Protein AF-A0A537WVI8-F1 (afdb_monomer)

Nearest PDB structures (foldseek):
  1rfe-assembly1_A  TM=7.917E-01  e=1.984E-09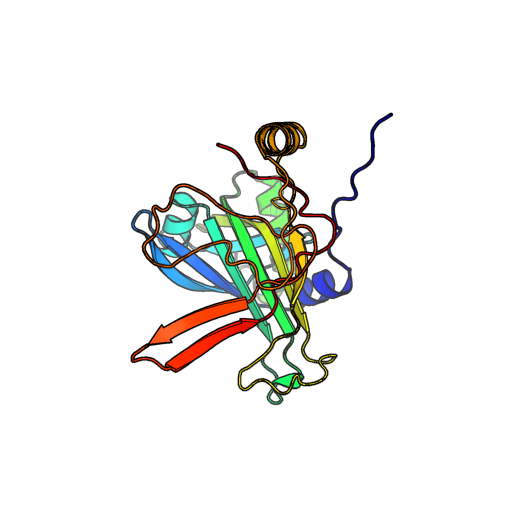  Mycobacterium tuberculosis H37Rv
  3tgv-assembly2_D  TM=8.423E-01  e=8.709E-09  Vibrio cholerae O395
  6vna-assembly2_B-2  TM=8.277E-01  e=3.071E-08  Paracoccus denitrificans PD1222
  2fg9-assembly1_A  TM=7.854E-01  e=1.875E-08  Bacteroides thetaiotaomicron VPI-5482
  2i02-assembly1_A  TM=7.892E-01  e=1.681E-08  Nostoc punctiforme PCC 73102

Mean predicted aligned error: 15.95 Å

Foldseek 3Di:
DDDPDDQLFFDPVVQVVLQPFQWKWKWFAAPVRRIDTDIFGWFDDRPKIKTKDACPDPRNNRLVRPQWMKIKGWDDDPPPLAIKIKIFIFGKDWDPDVVVVVVRVVRCCVSPVVCVVVPDDRMTMIITDTQWMKIWHSPPDPDDPDPDDDTDIDTRHHPPPDPPVVNVVVQQVQFADDDDDPPDDPDDPPPDPPWDDDPQDDWDWDWDQDPNDIDTPDTDDDDDNPRDGHIHD

Structure (mmCIF, N/CA/C/O backbone):
data_AF-A0A537WVI8-F1
#
_entry.id   AF-A0A537WVI8-F1
#
loop_
_atom_site.group_PDB
_atom_site.id
_atom_site.type_symbol
_atom_site.label_atom_id
_atom_site.label_alt_id
_atom_site.label_comp_id
_atom_site.label_asym_id
_atom_site.label_entity_id
_atom_site.label_seq_id
_atom_site.pdbx_PDB_ins_code
_atom_site.Cartn_x
_atom_site.Cartn_y
_atom_site.Cartn_z
_atom_site.occupancy
_atom_site.B_iso_or_equiv
_atom_site.auth_seq_id
_atom_site.auth_comp_id
_atom_site.auth_asym_id
_atom_site.auth_atom_id
_atom_site.pdbx_PDB_model_num
ATOM 1 N N . MET A 1 1 ? 16.056 -20.562 28.878 1.00 33.09 1 MET A N 1
ATOM 2 C CA . MET A 1 1 ? 15.878 -21.259 27.587 1.00 33.09 1 MET A CA 1
ATOM 3 C C . MET A 1 1 ? 14.952 -20.393 26.763 1.00 33.09 1 MET A C 1
ATOM 5 O O . MET A 1 1 ? 13.823 -20.205 27.187 1.00 33.09 1 MET A O 1
ATOM 9 N N . GLY A 1 2 ? 15.465 -19.760 25.706 1.00 35.81 2 GLY A N 1
ATOM 10 C CA . GLY A 1 2 ? 14.679 -18.848 24.877 1.00 35.81 2 GLY A CA 1
ATOM 11 C C . GLY A 1 2 ? 13.577 -19.616 24.162 1.00 35.81 2 GLY A C 1
ATOM 12 O O . GLY A 1 2 ? 13.863 -20.546 23.410 1.00 35.81 2 GLY A O 1
ATOM 13 N N . THR A 1 3 ? 12.327 -19.268 24.436 1.00 30.94 3 THR A N 1
ATOM 14 C CA . THR A 1 3 ? 11.190 -19.718 23.642 1.00 30.94 3 THR A CA 1
ATOM 15 C C . THR A 1 3 ? 11.262 -18.977 22.315 1.00 30.94 3 THR A C 1
ATOM 17 O O . THR A 1 3 ? 11.083 -17.765 22.258 1.00 30.94 3 THR A O 1
ATOM 20 N N . ASN A 1 4 ? 11.629 -19.708 21.266 1.00 36.94 4 ASN A N 1
ATOM 21 C CA . ASN A 1 4 ? 11.648 -19.231 19.892 1.00 36.94 4 ASN A CA 1
ATOM 22 C C . ASN A 1 4 ? 10.190 -19.019 19.456 1.00 36.94 4 ASN A C 1
ATOM 24 O O . ASN A 1 4 ? 9.527 -19.970 19.039 1.00 36.94 4 ASN A O 1
ATOM 28 N N . THR A 1 5 ? 9.664 -17.812 19.658 1.00 33.62 5 THR A N 1
ATOM 29 C CA . THR A 1 5 ? 8.343 -17.418 19.162 1.00 33.62 5 THR A CA 1
ATOM 30 C C . THR A 1 5 ? 8.395 -17.456 17.635 1.00 33.62 5 THR A C 1
ATOM 32 O O . THR A 1 5 ? 9.239 -16.771 17.053 1.00 33.62 5 THR A O 1
ATOM 35 N N . PRO A 1 6 ? 7.566 -18.272 16.961 1.00 35.75 6 PRO A N 1
ATOM 36 C CA . PRO A 1 6 ? 7.547 -18.279 15.513 1.00 35.75 6 PRO A CA 1
ATOM 37 C C . PRO A 1 6 ? 6.996 -16.931 15.058 1.00 35.75 6 PRO A C 1
ATOM 39 O O . PRO A 1 6 ? 5.813 -16.646 15.231 1.00 35.75 6 PRO A O 1
ATOM 42 N N . VAL A 1 7 ? 7.860 -16.106 14.467 1.00 44.19 7 VAL A N 1
ATOM 43 C CA . VAL A 1 7 ? 7.415 -15.093 13.510 1.00 44.19 7 VAL A CA 1
ATOM 44 C C . VAL A 1 7 ? 6.507 -15.847 12.542 1.00 44.19 7 VAL A C 1
ATOM 46 O O . VAL A 1 7 ? 6.957 -16.821 11.938 1.00 44.19 7 VAL A O 1
ATOM 49 N N . LEU A 1 8 ? 5.221 -15.492 12.470 1.00 52.84 8 LEU A N 1
ATOM 50 C CA . LEU A 1 8 ? 4.323 -16.076 11.477 1.00 52.84 8 LEU A CA 1
ATOM 51 C C . LEU A 1 8 ? 4.876 -15.675 10.107 1.00 52.84 8 LEU A C 1
ATOM 53 O O . LEU A 1 8 ? 4.713 -14.541 9.658 1.00 52.84 8 LEU A O 1
ATOM 57 N N . GLU A 1 9 ? 5.638 -16.584 9.501 1.00 69.19 9 GLU A N 1
ATOM 58 C CA . GLU A 1 9 ? 6.156 -16.412 8.156 1.00 69.19 9 GLU A CA 1
ATOM 59 C C . GLU A 1 9 ? 4.973 -16.356 7.198 1.00 69.19 9 GLU A C 1
ATOM 61 O O . GLU A 1 9 ? 4.062 -17.186 7.248 1.00 69.19 9 GLU A O 1
ATOM 66 N N . VAL A 1 10 ? 4.991 -15.359 6.318 1.00 80.00 10 VAL A N 1
ATOM 67 C CA . VAL A 1 10 ? 3.981 -15.232 5.273 1.00 80.00 10 VAL A CA 1
ATOM 68 C C . VAL A 1 10 ? 4.064 -16.476 4.375 1.00 80.00 10 VAL A C 1
ATOM 70 O O . VAL A 1 10 ? 5.139 -16.737 3.831 1.00 80.00 10 VAL A O 1
ATOM 73 N N . PRO A 1 11 ? 2.978 -17.258 4.203 1.00 86.00 11 PRO A N 1
ATOM 74 C CA . PRO A 1 11 ? 2.960 -18.441 3.362 1.00 86.00 11 PRO A CA 1
ATOM 75 C C . PRO A 1 11 ? 3.426 -18.126 1.943 1.00 86.00 11 PRO A C 1
ATOM 77 O O . PRO A 1 11 ? 3.067 -17.092 1.376 1.00 86.00 11 PRO A O 1
ATOM 80 N N . GLY A 1 12 ? 4.172 -19.061 1.346 1.00 87.06 12 GLY A N 1
ATOM 81 C CA . GLY A 1 12 ? 4.782 -18.882 0.024 1.00 87.06 12 GLY A CA 1
ATOM 82 C C . GLY A 1 12 ? 3.793 -18.426 -1.050 1.00 87.06 12 GLY A C 1
ATOM 83 O O . GLY A 1 12 ? 4.065 -17.452 -1.734 1.00 87.06 12 GLY A O 1
ATOM 84 N N . HIS A 1 13 ? 2.595 -19.015 -1.103 1.00 87.50 13 HIS A N 1
ATOM 85 C CA . HIS A 1 13 ? 1.582 -18.649 -2.102 1.00 87.50 13 HIS A CA 1
ATOM 86 C C . HIS A 1 13 ? 1.101 -17.187 -2.000 1.00 87.50 13 HIS A C 1
ATOM 88 O O . HIS A 1 13 ? 0.709 -16.596 -3.003 1.00 87.50 13 HIS A O 1
ATOM 94 N N . VAL A 1 14 ? 1.134 -16.586 -0.804 1.00 89.88 14 VAL A N 1
ATOM 95 C CA . VAL A 1 14 ? 0.792 -15.168 -0.606 1.00 89.88 14 VAL A CA 1
ATOM 96 C C . VAL A 1 14 ? 1.935 -14.279 -1.094 1.00 89.88 14 VAL A C 1
ATOM 98 O O . VAL A 1 14 ? 1.689 -13.237 -1.701 1.00 89.88 14 VAL A O 1
ATOM 101 N N . LEU A 1 15 ? 3.187 -14.696 -0.869 1.00 91.75 15 LEU A N 1
ATOM 102 C CA . LEU A 1 15 ? 4.369 -14.012 -1.401 1.00 91.75 15 LEU A CA 1
ATOM 103 C C . LEU A 1 15 ? 4.451 -14.113 -2.927 1.00 91.75 15 LEU A C 1
ATOM 105 O O . LEU A 1 15 ? 4.812 -13.127 -3.566 1.00 91.75 15 LEU A O 1
ATOM 109 N N . ASP A 1 16 ? 4.076 -15.258 -3.496 1.00 92.69 16 ASP A N 1
ATOM 110 C CA . ASP A 1 16 ? 3.982 -15.468 -4.941 1.00 92.69 16 ASP A CA 1
ATOM 111 C C . ASP A 1 16 ? 2.947 -14.505 -5.538 1.00 92.69 16 ASP A C 1
ATOM 113 O O . ASP A 1 16 ? 3.276 -13.719 -6.426 1.00 92.69 16 ASP A O 1
ATOM 117 N N . TYR A 1 17 ? 1.738 -14.451 -4.963 1.00 92.81 17 TYR A N 1
ATOM 118 C CA . TYR A 1 17 ? 0.705 -13.497 -5.376 1.00 92.81 17 TYR A CA 1
ATOM 119 C C . TYR A 1 17 ? 1.185 -12.039 -5.258 1.00 92.81 17 TYR A C 1
ATOM 121 O O . TYR A 1 17 ? 1.048 -11.255 -6.196 1.00 92.81 17 TYR A O 1
ATOM 129 N N . LEU A 1 18 ? 1.815 -11.665 -4.138 1.00 93.94 18 LEU A N 1
ATOM 130 C CA . LEU A 1 18 ? 2.407 -10.335 -3.955 1.00 93.94 18 LEU A CA 1
ATOM 131 C C . LEU A 1 18 ? 3.499 -10.041 -5.003 1.00 93.94 18 LEU A C 1
ATOM 133 O O . LEU A 1 18 ? 3.622 -8.906 -5.468 1.00 93.94 18 LEU A O 1
ATOM 137 N N . GLY A 1 19 ? 4.284 -11.042 -5.397 1.00 94.94 19 GLY A N 1
ATOM 138 C CA . GLY A 1 19 ? 5.307 -10.933 -6.434 1.00 94.94 19 GLY A CA 1
ATOM 139 C C . GLY A 1 19 ? 4.728 -10.717 -7.831 1.00 94.94 19 GLY A C 1
ATOM 140 O O . GLY A 1 19 ? 5.260 -9.905 -8.590 1.00 94.94 19 GLY A O 1
ATOM 141 N N . GLU A 1 20 ? 3.619 -11.381 -8.150 1.00 94.25 20 GLU A N 1
ATOM 142 C CA . GLU A 1 20 ? 2.978 -11.363 -9.469 1.00 94.25 20 GLU A CA 1
ATOM 143 C C . GLU A 1 20 ? 2.196 -10.073 -9.754 1.00 94.25 20 GLU A C 1
ATOM 145 O O . GLU A 1 20 ? 2.243 -9.559 -10.874 1.00 94.25 20 GLU A O 1
ATOM 150 N N . GLN A 1 21 ? 1.505 -9.505 -8.759 1.00 95.50 21 GLN A N 1
ATOM 151 C CA . GLN A 1 21 ? 0.606 -8.372 -9.007 1.00 95.50 21 GLN A CA 1
ATOM 152 C C . GLN A 1 21 ? 1.368 -7.069 -9.320 1.00 95.50 21 GLN A C 1
ATOM 154 O O . GLN A 1 21 ? 2.330 -6.726 -8.630 1.00 95.50 21 GLN A O 1
ATOM 159 N N . PRO A 1 22 ? 0.978 -6.297 -10.351 1.00 94.75 22 PRO A N 1
ATOM 160 C CA . PRO A 1 22 ? 1.780 -5.165 -10.824 1.00 94.75 22 PRO A CA 1
ATOM 161 C C . PRO A 1 22 ? 1.575 -3.881 -10.011 1.00 94.75 22 PRO A C 1
ATOM 163 O O . PRO A 1 22 ? 2.457 -3.019 -9.969 1.00 94.75 22 PRO A O 1
ATOM 166 N N . THR A 1 23 ? 0.401 -3.725 -9.403 1.00 96.19 23 THR A N 1
ATOM 167 C CA . THR A 1 23 ? -0.049 -2.475 -8.789 1.00 96.19 23 THR A CA 1
ATOM 168 C C . THR A 1 23 ? -0.703 -2.718 -7.446 1.00 96.19 23 THR A C 1
ATOM 170 O O . THR A 1 23 ? -1.327 -3.751 -7.229 1.00 96.19 23 THR A O 1
ATOM 173 N N . LEU A 1 24 ? -0.616 -1.715 -6.582 1.00 97.38 24 LEU A N 1
ATOM 174 C CA . LEU A 1 24 ? -1.388 -1.617 -5.352 1.00 97.38 24 LEU A CA 1
ATOM 175 C C . LEU A 1 24 ? -2.155 -0.298 -5.330 1.00 97.38 24 LEU A C 1
ATOM 177 O O . LEU A 1 24 ? -1.759 0.671 -5.982 1.00 97.38 24 LEU A O 1
ATOM 181 N N . THR A 1 25 ? -3.220 -0.242 -4.542 1.00 98.12 25 THR A N 1
ATOM 182 C CA . THR A 1 25 ? -3.895 0.997 -4.160 1.00 98.12 25 THR A CA 1
ATOM 183 C C . THR A 1 25 ? -3.467 1.365 -2.747 1.00 98.12 25 THR A C 1
ATOM 185 O O . THR A 1 25 ? -3.842 0.698 -1.787 1.00 98.12 25 THR A O 1
ATOM 188 N N . LEU A 1 26 ? -2.674 2.430 -2.622 1.00 98.44 26 LEU A N 1
ATOM 189 C CA . LEU A 1 26 ? -2.151 2.935 -1.356 1.00 98.44 26 LEU A CA 1
ATOM 190 C C . LEU A 1 26 ? -3.098 3.977 -0.759 1.00 98.44 26 LEU A C 1
ATOM 192 O O . LEU A 1 26 ? -3.326 5.033 -1.356 1.00 98.44 26 LEU A O 1
ATOM 196 N N . ALA A 1 27 ? -3.599 3.703 0.437 1.00 98.56 27 ALA A N 1
ATOM 197 C CA . ALA A 1 27 ? -4.274 4.649 1.303 1.00 98.56 27 ALA A CA 1
ATOM 198 C C . ALA A 1 27 ? -3.257 5.365 2.206 1.00 98.56 27 ALA A C 1
ATOM 200 O O . ALA A 1 27 ? -2.469 4.748 2.922 1.00 98.56 27 ALA A O 1
ATOM 201 N N . THR A 1 28 ? -3.304 6.691 2.177 1.00 98.31 28 THR A N 1
ATOM 202 C CA . THR A 1 28 ? -2.519 7.596 3.027 1.00 98.31 28 THR A CA 1
ATOM 203 C C . THR A 1 28 ? -3.447 8.656 3.612 1.00 98.31 28 THR A C 1
ATOM 205 O O . THR A 1 28 ? -4.530 8.888 3.068 1.00 98.31 28 THR A O 1
ATOM 208 N N . ALA A 1 29 ? -3.027 9.352 4.665 1.00 96.88 29 ALA A N 1
ATOM 209 C CA . ALA A 1 29 ? -3.784 10.475 5.208 1.00 96.88 29 ALA A CA 1
ATOM 210 C C . ALA A 1 29 ? -2.872 11.657 5.538 1.00 96.88 29 ALA A C 1
ATOM 212 O O . ALA A 1 29 ? -1.732 11.473 5.960 1.00 96.88 29 A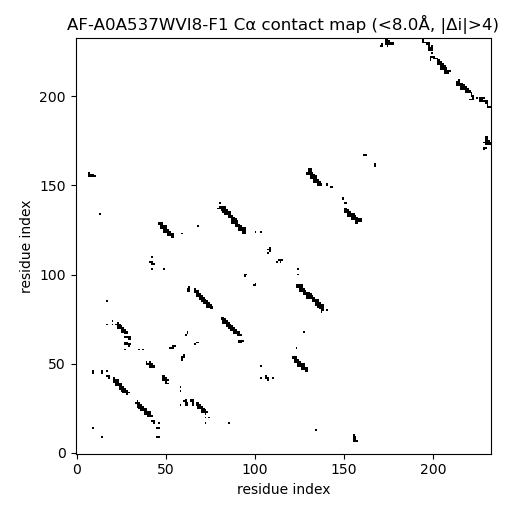LA A O 1
ATOM 213 N N . SER A 1 30 ? -3.386 12.876 5.372 1.00 95.19 30 SER A N 1
ATOM 214 C CA . SER A 1 30 ? -2.704 14.070 5.877 1.00 95.19 30 SER A CA 1
ATOM 215 C C . SER A 1 30 ? -2.644 14.053 7.414 1.00 95.19 30 SER A C 1
ATOM 217 O O . SER A 1 30 ? -3.395 13.304 8.043 1.00 95.19 30 SER A O 1
ATOM 219 N N . PRO A 1 31 ? -1.844 14.926 8.056 1.00 91.56 31 PRO A N 1
ATOM 220 C CA . PRO A 1 31 ? -1.872 15.083 9.515 1.00 91.56 31 PRO A CA 1
ATOM 221 C C . PRO A 1 31 ? -3.251 15.450 10.085 1.00 91.56 31 PRO A C 1
ATOM 223 O O . PRO A 1 31 ? -3.538 15.168 11.241 1.00 91.56 31 PRO A O 1
ATOM 226 N N . ALA A 1 32 ? -4.122 16.059 9.272 1.00 93.25 32 ALA A N 1
ATOM 227 C CA . ALA A 1 32 ? -5.501 16.379 9.640 1.00 93.25 32 ALA A CA 1
ATOM 228 C C . ALA A 1 32 ? -6.491 15.227 9.362 1.00 93.25 32 ALA A C 1
ATOM 230 O O . ALA A 1 32 ? -7.698 15.419 9.473 1.00 93.25 32 ALA A O 1
ATOM 231 N N . GLY A 1 33 ? -6.005 14.053 8.948 1.00 91.00 33 GLY A N 1
ATOM 232 C CA . GLY A 1 33 ? -6.832 12.882 8.657 1.00 91.00 33 GLY A CA 1
ATOM 233 C C . GLY A 1 33 ? -7.528 12.909 7.294 1.00 91.00 33 GLY A C 1
ATOM 234 O O . GLY A 1 33 ? -8.427 12.106 7.067 1.00 91.00 33 GLY A O 1
ATOM 235 N N . VAL A 1 34 ? -7.142 13.800 6.370 1.00 95.56 34 VAL A N 1
ATOM 236 C CA . VAL A 1 34 ? -7.739 13.836 5.021 1.00 95.56 34 VAL A CA 1
ATOM 237 C C . VAL A 1 34 ? -7.235 12.631 4.218 1.00 95.56 34 VAL A C 1
ATOM 239 O O . VAL A 1 34 ? -6.031 12.573 3.943 1.00 95.56 34 VAL A O 1
ATOM 242 N N . PRO A 1 35 ? -8.109 11.681 3.829 1.00 96.75 35 PRO A N 1
ATOM 243 C CA . PRO A 1 35 ? -7.679 10.436 3.209 1.00 96.75 35 PRO A CA 1
ATOM 244 C C . PRO A 1 35 ? -7.340 10.626 1.729 1.00 96.75 35 PRO A C 1
ATOM 246 O O . PRO A 1 35 ? -7.919 11.456 1.025 1.00 96.75 35 PRO A O 1
ATOM 249 N N . ARG A 1 36 ? -6.421 9.798 1.233 1.00 96.06 36 ARG A N 1
ATOM 250 C CA . ARG A 1 36 ? -6.068 9.712 -0.182 1.00 96.06 36 ARG A CA 1
ATOM 251 C C . ARG A 1 36 ? -5.775 8.272 -0.575 1.00 96.06 36 ARG A C 1
ATOM 253 O O . ARG A 1 36 ? -4.875 7.664 -0.008 1.00 96.06 36 ARG A O 1
ATOM 260 N N . ALA A 1 37 ? -6.465 7.787 -1.603 1.00 97.56 37 ALA A N 1
ATOM 261 C CA . ALA A 1 37 ? -6.161 6.532 -2.283 1.00 97.56 37 ALA A CA 1
ATOM 262 C C . ALA A 1 37 ? -5.381 6.822 -3.576 1.00 97.56 37 ALA A C 1
ATOM 264 O O . ALA A 1 37 ? -5.757 7.705 -4.346 1.00 97.56 37 ALA A O 1
ATOM 265 N N . THR A 1 38 ? -4.256 6.145 -3.796 1.00 97.75 38 THR A N 1
ATOM 266 C CA . THR A 1 38 ? -3.408 6.315 -4.987 1.00 97.75 38 THR A CA 1
ATOM 267 C C . THR A 1 38 ? -2.958 4.957 -5.503 1.00 97.75 38 THR A C 1
ATOM 269 O O . THR A 1 38 ? -2.314 4.212 -4.771 1.00 97.75 38 THR A O 1
ATOM 272 N N . THR A 1 39 ? -3.243 4.653 -6.767 1.00 96.75 39 THR A N 1
ATOM 273 C CA . THR A 1 39 ? -2.710 3.457 -7.426 1.00 96.75 39 THR A CA 1
ATOM 274 C C . THR A 1 39 ? -1.253 3.678 -7.826 1.00 96.75 39 THR A C 1
ATOM 276 O O . THR A 1 39 ? -0.933 4.672 -8.482 1.00 96.75 39 THR A O 1
ATOM 279 N N . LEU A 1 40 ? -0.369 2.767 -7.422 1.00 95.75 40 LEU A N 1
ATOM 280 C CA . LEU A 1 40 ? 1.070 2.809 -7.685 1.00 95.75 40 LEU A CA 1
ATOM 281 C C . LEU A 1 40 ? 1.550 1.440 -8.172 1.00 95.75 40 LEU A C 1
ATOM 283 O O . LEU A 1 40 ? 1.050 0.408 -7.724 1.00 95.75 40 LEU A O 1
ATOM 287 N N . ILE A 1 41 ? 2.556 1.429 -9.047 1.00 95.12 41 ILE A N 1
ATOM 288 C CA . ILE A 1 41 ? 3.344 0.214 -9.285 1.00 95.12 41 ILE A CA 1
ATOM 289 C C . ILE A 1 41 ? 4.258 -0.047 -8.087 1.00 95.12 41 ILE A C 1
ATOM 291 O O . ILE A 1 41 ? 4.733 0.897 -7.447 1.00 95.12 41 ILE A O 1
ATOM 295 N N . TYR A 1 42 ? 4.533 -1.317 -7.806 1.00 97.56 42 TYR A N 1
ATOM 296 C CA . TYR A 1 42 ? 5.372 -1.700 -6.675 1.00 97.56 42 TYR A CA 1
ATOM 297 C C . TYR A 1 42 ? 6.236 -2.924 -6.975 1.00 97.56 42 TYR A C 1
ATOM 299 O O . TYR A 1 42 ? 5.970 -3.704 -7.893 1.00 97.56 42 TYR A O 1
ATOM 307 N N . VAL A 1 43 ? 7.250 -3.108 -6.140 1.00 97.75 43 VAL A N 1
ATOM 308 C CA . VAL A 1 43 ? 8.012 -4.357 -6.012 1.00 97.75 43 VAL A CA 1
ATOM 309 C C . VAL A 1 43 ? 8.087 -4.770 -4.554 1.00 97.75 43 VAL A C 1
ATOM 311 O O . VAL A 1 43 ? 7.792 -3.961 -3.678 1.00 97.75 43 VAL A O 1
ATOM 314 N N . ASN A 1 44 ? 8.470 -6.009 -4.276 1.00 97.38 44 ASN A N 1
ATOM 315 C CA . ASN A 1 44 ? 8.538 -6.521 -2.915 1.00 97.38 44 ASN A CA 1
ATOM 316 C C . ASN A 1 44 ? 9.786 -7.377 -2.675 1.00 97.38 44 ASN A C 1
ATOM 318 O O . ASN A 1 44 ? 10.346 -7.964 -3.598 1.00 97.38 44 ASN A O 1
ATOM 322 N N . GLU A 1 45 ? 10.193 -7.440 -1.411 1.00 94.88 45 GLU A N 1
ATOM 323 C CA . GLU A 1 45 ? 11.168 -8.390 -0.871 1.00 94.88 45 GLU A CA 1
ATOM 324 C C . GLU A 1 45 ? 10.527 -9.031 0.368 1.00 94.88 45 GLU A C 1
ATOM 326 O O . GLU A 1 45 ? 10.296 -8.366 1.383 1.00 94.88 45 GLU A O 1
ATOM 331 N N . GLY A 1 46 ? 10.133 -10.304 0.254 1.00 92.69 46 GLY A N 1
ATOM 332 C CA . GLY A 1 46 ? 9.204 -10.906 1.212 1.00 92.69 46 GLY A CA 1
ATOM 333 C C . GLY A 1 46 ? 7.887 -10.107 1.269 1.00 92.69 46 GLY A C 1
ATOM 334 O O . GLY A 1 46 ? 7.378 -9.726 0.210 1.00 92.69 46 GLY A O 1
ATOM 335 N N . PRO A 1 47 ? 7.332 -9.826 2.465 1.00 91.50 47 PRO A N 1
ATOM 336 C CA . PRO A 1 47 ? 6.131 -9.001 2.611 1.00 91.50 47 PRO A CA 1
ATOM 337 C C . PRO A 1 47 ? 6.404 -7.493 2.510 1.00 91.50 47 PRO A C 1
ATOM 339 O O . PRO A 1 47 ? 5.464 -6.708 2.422 1.00 91.50 47 PRO A O 1
ATOM 342 N N . THR A 1 48 ? 7.670 -7.063 2.538 1.00 95.56 48 THR A N 1
ATOM 343 C CA . THR A 1 48 ? 8.024 -5.641 2.454 1.00 95.56 48 THR A CA 1
ATOM 344 C C . THR A 1 48 ? 7.802 -5.146 1.038 1.00 95.56 48 THR A C 1
ATOM 346 O O . THR A 1 48 ? 8.295 -5.746 0.085 1.00 95.56 48 THR A O 1
ATOM 349 N N . VAL A 1 49 ? 7.105 -4.023 0.900 1.00 97.88 49 VAL A N 1
ATOM 350 C CA . VAL A 1 49 ? 6.765 -3.436 -0.395 1.00 97.88 49 VAL A CA 1
ATOM 351 C C . VAL A 1 49 ? 7.554 -2.149 -0.611 1.00 97.88 49 VAL A C 1
ATOM 353 O O . VAL A 1 49 ? 7.724 -1.347 0.299 1.00 97.88 49 VAL A O 1
ATOM 356 N N . TYR A 1 50 ? 8.014 -1.920 -1.834 1.00 98.19 50 TYR A N 1
ATOM 357 C CA . TYR A 1 50 ? 8.673 -0.694 -2.255 1.00 98.19 50 TYR A CA 1
ATOM 358 C C . TYR A 1 50 ? 7.854 -0.007 -3.340 1.00 98.19 50 TYR A C 1
ATOM 360 O O . TYR A 1 50 ? 7.506 -0.608 -4.358 1.00 98.19 50 TYR A O 1
ATOM 368 N N . VAL A 1 51 ? 7.601 1.282 -3.138 1.00 97.31 51 VAL A N 1
ATOM 369 C CA . VAL A 1 51 ? 6.986 2.176 -4.125 1.00 97.31 51 VAL A CA 1
ATOM 370 C C . VAL A 1 51 ? 7.901 3.366 -4.370 1.00 97.31 51 VAL A C 1
ATOM 372 O O . VAL A 1 51 ? 8.798 3.663 -3.581 1.00 97.31 51 VAL A O 1
ATOM 375 N N . TRP A 1 52 ? 7.678 4.081 -5.465 1.00 93.56 52 TRP A N 1
ATOM 376 C CA . TRP A 1 52 ? 8.388 5.322 -5.744 1.00 93.56 52 TRP A CA 1
ATOM 377 C C . TRP A 1 52 ? 7.433 6.367 -6.298 1.00 93.56 52 TRP A C 1
ATOM 379 O O . TRP A 1 52 ? 6.468 6.058 -6.995 1.00 93.56 52 TRP A O 1
ATOM 389 N N . THR A 1 53 ? 7.682 7.622 -5.947 1.00 92.00 53 THR A N 1
ATOM 390 C CA . THR A 1 53 ? 6.892 8.763 -6.411 1.00 92.00 53 THR A CA 1
ATOM 391 C C . THR A 1 53 ? 7.727 10.040 -6.329 1.00 92.00 53 THR A C 1
ATOM 393 O O . THR A 1 53 ? 8.782 10.073 -5.689 1.00 92.00 53 THR A O 1
ATOM 396 N N . ARG A 1 54 ? 7.266 11.113 -6.977 1.00 91.12 54 ARG A N 1
ATOM 397 C CA . ARG A 1 54 ? 7.885 12.434 -6.823 1.00 91.12 54 ARG A CA 1
ATOM 398 C C . ARG A 1 54 ? 7.621 12.980 -5.408 1.00 91.12 54 ARG A C 1
ATOM 400 O O . ARG A 1 54 ? 6.498 12.830 -4.904 1.00 91.12 54 ARG A O 1
ATOM 407 N N . PRO A 1 55 ? 8.610 13.644 -4.781 1.00 88.69 55 PRO A N 1
ATOM 408 C CA . PRO A 1 55 ? 8.491 14.153 -3.410 1.00 88.69 55 PRO A CA 1
ATOM 409 C C . PRO A 1 55 ? 7.436 15.264 -3.258 1.00 88.69 55 PRO A C 1
ATOM 411 O O . PRO A 1 55 ? 6.910 15.493 -2.175 1.00 88.69 55 PRO A O 1
ATOM 414 N N . ASP A 1 56 ? 7.063 15.944 -4.344 1.00 89.88 56 ASP A N 1
ATOM 415 C CA . ASP A 1 56 ? 6.050 17.005 -4.350 1.00 89.88 56 ASP A CA 1
ATOM 416 C C . ASP A 1 56 ? 4.601 16.492 -4.457 1.00 89.88 56 ASP A C 1
ATOM 418 O O . ASP A 1 56 ? 3.651 17.284 -4.449 1.00 89.88 56 ASP A O 1
ATOM 422 N N . THR A 1 57 ? 4.398 15.175 -4.534 1.00 94.25 57 THR A N 1
ATOM 423 C CA . THR A 1 57 ? 3.055 14.586 -4.542 1.00 94.25 57 THR A CA 1
ATOM 424 C C . THR A 1 57 ? 2.425 14.623 -3.152 1.00 94.25 57 THR A C 1
ATOM 426 O O . THR A 1 57 ? 3.102 14.448 -2.142 1.00 94.25 57 THR A O 1
ATOM 429 N N . ALA A 1 58 ? 1.098 14.787 -3.073 1.00 95.00 58 ALA A N 1
ATOM 430 C CA . ALA A 1 58 ? 0.408 14.710 -1.781 1.00 95.00 58 ALA A CA 1
ATOM 431 C C . ALA A 1 58 ? 0.587 13.336 -1.104 1.00 95.00 58 ALA A C 1
ATOM 433 O O . ALA A 1 58 ? 0.680 13.279 0.110 1.00 95.00 58 ALA A O 1
ATOM 434 N N . THR A 1 59 ? 0.731 12.251 -1.875 1.00 96.25 59 THR A N 1
ATOM 435 C CA . THR A 1 59 ? 1.001 10.904 -1.339 1.00 96.25 59 THR A CA 1
ATOM 436 C C . THR A 1 59 ? 2.372 10.834 -0.662 1.00 96.25 59 THR A C 1
ATOM 438 O O . THR A 1 59 ? 2.459 10.322 0.447 1.00 96.25 59 THR A O 1
ATOM 441 N N . ALA A 1 60 ? 3.424 11.395 -1.278 1.00 95.81 60 ALA A N 1
ATOM 442 C CA . ALA A 1 60 ? 4.751 11.473 -0.660 1.00 95.81 60 ALA A CA 1
ATOM 443 C C . ALA A 1 60 ? 4.726 12.303 0.629 1.00 95.81 60 ALA A C 1
ATOM 445 O O . ALA A 1 60 ? 5.159 11.825 1.672 1.00 95.81 60 ALA A O 1
ATOM 446 N N . ARG A 1 61 ? 4.131 13.504 0.579 1.00 95.69 61 ARG A N 1
ATOM 447 C CA . ARG A 1 61 ? 3.998 14.370 1.761 1.00 95.69 61 ARG A CA 1
ATOM 448 C C . ARG A 1 61 ? 3.214 13.700 2.887 1.00 95.69 61 ARG A C 1
ATOM 450 O O . ARG A 1 61 ? 3.592 13.849 4.041 1.00 95.69 61 ARG A O 1
ATOM 457 N N . HIS A 1 62 ? 2.144 12.969 2.564 1.00 97.06 62 HIS A N 1
ATOM 458 C CA . HIS A 1 62 ? 1.396 12.209 3.563 1.00 97.06 62 HIS A CA 1
ATOM 459 C C . HIS A 1 62 ? 2.290 11.166 4.230 1.00 97.06 62 HIS A C 1
ATOM 461 O O . HIS A 1 62 ? 2.392 11.199 5.443 1.00 97.06 62 HIS A O 1
ATOM 467 N N . MET A 1 63 ? 2.990 10.318 3.468 1.00 96.50 63 MET A N 1
ATOM 468 C CA . MET A 1 63 ? 3.877 9.290 4.039 1.00 96.50 63 MET A CA 1
ATOM 469 C C . MET A 1 63 ? 5.010 9.877 4.894 1.00 96.50 63 MET A C 1
ATOM 471 O O . MET A 1 63 ? 5.391 9.282 5.894 1.00 96.50 63 MET A O 1
ATOM 475 N N . GLU A 1 64 ? 5.548 11.043 4.524 1.00 93.62 64 GLU A N 1
ATOM 476 C CA . GLU A 1 64 ? 6.595 11.721 5.303 1.00 93.62 64 GLU A CA 1
ATOM 477 C C . GLU A 1 64 ? 6.075 12.326 6.618 1.00 93.62 64 GLU A C 1
ATOM 479 O O . GLU A 1 64 ? 6.810 12.383 7.600 1.00 93.62 64 GLU A O 1
ATOM 484 N N . GLN A 1 65 ? 4.825 12.799 6.646 1.00 93.69 65 GLN A N 1
ATOM 485 C CA . GLN A 1 65 ? 4.236 13.485 7.806 1.00 93.69 65 GLN A CA 1
ATOM 486 C C . GLN A 1 65 ? 3.396 12.560 8.698 1.00 93.69 65 GLN A C 1
ATOM 488 O O . GLN A 1 65 ? 3.214 12.838 9.881 1.00 93.69 65 GLN A O 1
ATOM 493 N N . ASN A 1 66 ? 2.860 11.491 8.120 1.00 95.12 66 ASN A N 1
ATOM 494 C CA . ASN A 1 66 ? 2.051 10.465 8.750 1.00 95.12 66 ASN A CA 1
ATOM 495 C C . ASN A 1 66 ? 2.442 9.105 8.138 1.00 95.12 66 ASN A C 1
ATOM 497 O O . ASN A 1 66 ? 1.970 8.761 7.050 1.00 95.12 66 ASN A O 1
ATOM 501 N N . PRO A 1 67 ? 3.306 8.329 8.815 1.00 94.12 67 PRO A N 1
ATOM 502 C CA . PRO A 1 67 ? 3.834 7.092 8.255 1.00 94.12 67 PRO A CA 1
ATOM 503 C C . PRO A 1 67 ? 2.792 5.973 8.206 1.00 94.12 67 PRO A C 1
ATOM 505 O O . PRO A 1 67 ? 3.028 4.980 7.527 1.00 94.12 67 PRO A O 1
ATOM 508 N N . VAL A 1 68 ? 1.649 6.099 8.889 1.00 96.38 68 VAL A N 1
ATOM 509 C CA . VAL A 1 68 ? 0.621 5.054 8.902 1.00 96.38 68 VAL A CA 1
ATOM 510 C C . VAL A 1 68 ? -0.067 4.988 7.543 1.00 96.38 68 VAL A C 1
ATOM 512 O O . VAL A 1 68 ? -0.705 5.945 7.092 1.00 96.38 68 VAL A O 1
ATOM 515 N N . VAL A 1 69 ? 0.042 3.830 6.900 1.00 97.88 69 VAL A N 1
ATOM 516 C CA . VAL A 1 69 ? -0.533 3.563 5.583 1.00 97.88 69 VAL A CA 1
ATOM 517 C C . VAL A 1 69 ? -1.288 2.244 5.570 1.00 97.88 69 VAL A C 1
ATOM 519 O O . VAL A 1 69 ? -1.034 1.339 6.363 1.00 97.88 69 VAL A O 1
ATOM 522 N N . SER A 1 70 ? -2.199 2.120 4.615 1.00 98.12 70 SER A N 1
ATOM 523 C CA . SER A 1 70 ? -2.816 0.845 4.268 1.00 98.12 70 SER A CA 1
ATOM 524 C C . SER A 1 70 ? -2.771 0.668 2.761 1.00 98.12 70 SER A C 1
ATOM 526 O O . SER A 1 70 ? -2.787 1.652 2.025 1.00 98.12 70 SER A O 1
ATOM 528 N N . PHE A 1 71 ? -2.683 -0.561 2.273 1.00 98.06 71 PHE A N 1
ATOM 529 C CA . PHE A 1 71 ? -2.771 -0.825 0.847 1.00 98.06 71 PHE A CA 1
ATOM 530 C C . PHE A 1 71 ? -3.623 -2.046 0.546 1.00 98.06 71 PHE A C 1
ATOM 532 O O . PHE A 1 71 ? -3.696 -2.990 1.332 1.00 98.06 71 PHE A O 1
ATOM 539 N N . ALA A 1 72 ? -4.253 -2.005 -0.623 1.00 97.19 72 ALA A N 1
ATOM 540 C CA . ALA A 1 72 ? -4.966 -3.126 -1.205 1.00 97.19 72 ALA A CA 1
ATOM 541 C C . ALA A 1 72 ? -4.314 -3.525 -2.531 1.00 97.19 72 ALA A C 1
ATOM 543 O O . ALA A 1 72 ? -3.870 -2.666 -3.297 1.00 97.19 72 ALA A O 1
ATOM 544 N N . ILE A 1 73 ? -4.262 -4.824 -2.788 1.00 95.38 73 ILE A N 1
ATOM 545 C CA . ILE A 1 73 ? -3.889 -5.414 -4.069 1.00 95.38 73 ILE A CA 1
ATOM 546 C C . ILE A 1 73 ? -5.019 -6.356 -4.431 1.00 95.38 73 ILE A C 1
ATOM 548 O O . ILE A 1 73 ? -5.236 -7.346 -3.740 1.00 95.38 73 ILE A O 1
ATOM 552 N N . ASP A 1 74 ? -5.734 -6.065 -5.497 1.00 87.00 74 ASP A N 1
ATOM 553 C CA . ASP A 1 74 ? -6.875 -6.851 -5.932 1.00 87.00 74 ASP A CA 1
ATOM 554 C C . ASP A 1 74 ? -6.688 -7.300 -7.377 1.00 87.00 74 ASP A C 1
ATOM 556 O O . ASP A 1 74 ? -6.264 -6.531 -8.240 1.00 87.00 74 ASP A O 1
ATOM 560 N N . GLN A 1 75 ? -7.000 -8.570 -7.626 1.00 76.25 75 GLN A N 1
ATOM 561 C CA . GLN A 1 75 ? -7.174 -9.089 -8.969 1.00 76.25 75 GLN A CA 1
ATOM 562 C C . GLN A 1 75 ? -8.664 -9.321 -9.177 1.00 76.25 75 GLN A C 1
ATOM 564 O O . GLN A 1 75 ? -9.258 -10.238 -8.606 1.00 76.25 75 GLN A O 1
ATOM 569 N N . TYR A 1 76 ? -9.269 -8.462 -9.994 1.00 67.81 76 TYR A N 1
ATOM 570 C CA . TYR A 1 76 ? -10.668 -8.610 -10.352 1.00 67.81 76 TYR A CA 1
ATOM 571 C C . TYR A 1 76 ? -10.829 -9.730 -11.383 1.00 67.81 76 TYR A C 1
ATOM 573 O O . TYR A 1 76 ? -10.320 -9.638 -12.502 1.00 67.81 76 TYR A O 1
ATOM 581 N N . ASP A 1 77 ? -11.558 -10.769 -10.995 1.00 65.12 77 ASP A N 1
ATOM 582 C CA . ASP A 1 77 ? -12.100 -11.774 -11.904 1.00 65.12 77 ASP A CA 1
ATOM 583 C C . ASP A 1 77 ? -13.563 -11.405 -12.215 1.00 65.12 77 ASP A C 1
ATOM 585 O O . ASP A 1 77 ? -14.274 -10.856 -11.368 1.00 65.12 77 ASP A O 1
ATOM 589 N N . ALA A 1 78 ? -14.010 -11.671 -13.444 1.00 69.38 78 ALA A N 1
ATOM 590 C CA . ALA A 1 78 ? -15.397 -11.452 -13.849 1.00 69.38 78 ALA A CA 1
ATOM 591 C C . ALA A 1 78 ? -16.371 -12.305 -13.016 1.00 69.38 78 ALA A C 1
ATOM 593 O O . ALA A 1 78 ? -17.519 -11.902 -12.812 1.00 69.38 78 ALA A O 1
ATOM 594 N N . ASP A 1 79 ? -15.909 -13.453 -12.509 1.00 72.75 79 ASP A N 1
ATOM 595 C CA . ASP A 1 79 ? -16.565 -14.154 -11.410 1.00 72.75 79 ASP A CA 1
ATOM 596 C C . ASP A 1 79 ? -15.984 -13.674 -10.070 1.00 72.75 79 ASP A C 1
ATOM 598 O O . ASP A 1 79 ? -14.841 -13.962 -9.725 1.00 72.75 79 ASP A O 1
ATOM 602 N N . TRP A 1 80 ? -16.789 -12.977 -9.264 1.00 67.69 80 TRP A N 1
ATOM 603 C CA . TRP A 1 80 ? -16.387 -12.472 -7.942 1.00 67.69 80 TRP A CA 1
ATOM 604 C C . TRP A 1 80 ? -15.912 -13.580 -6.979 1.00 67.69 80 TRP A C 1
ATOM 606 O O . TRP A 1 80 ? -15.195 -13.308 -6.010 1.00 67.69 80 TRP A O 1
ATOM 616 N N . ARG A 1 81 ? -16.280 -14.840 -7.245 1.00 67.88 81 ARG A N 1
ATOM 617 C CA . ARG A 1 81 ? -15.807 -16.019 -6.503 1.00 67.88 81 A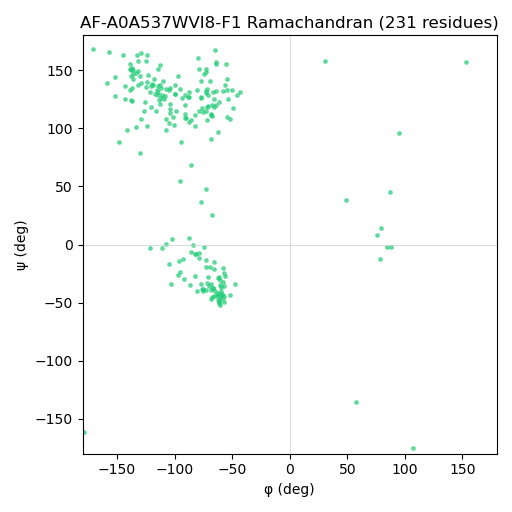RG A CA 1
ATOM 618 C C . ARG A 1 81 ? -14.352 -16.373 -6.814 1.00 67.88 81 ARG A C 1
ATOM 620 O O . ARG A 1 81 ? -13.715 -17.058 -6.028 1.00 67.88 81 ARG A O 1
ATOM 627 N N . GLY A 1 82 ? -13.816 -15.891 -7.931 1.00 69.94 82 GLY A N 1
ATOM 628 C CA . GLY A 1 82 ? -12.408 -16.029 -8.303 1.00 69.94 82 GLY A CA 1
ATOM 629 C C . GLY A 1 82 ? -11.502 -14.947 -7.717 1.00 69.94 82 GLY A C 1
ATOM 630 O O . GLY A 1 82 ? -10.287 -15.018 -7.878 1.00 69.94 82 GLY A O 1
ATOM 631 N N . THR A 1 83 ? -12.065 -13.932 -7.049 1.00 77.44 83 THR A N 1
ATOM 632 C CA . THR A 1 83 ? -11.285 -12.781 -6.579 1.00 77.44 83 THR A CA 1
ATOM 633 C C . THR A 1 83 ? -10.280 -13.194 -5.510 1.00 77.44 83 THR A C 1
ATOM 635 O O . THR A 1 83 ? -10.639 -13.751 -4.468 1.00 77.44 83 THR A O 1
ATOM 638 N N . LYS A 1 84 ? -9.020 -12.847 -5.771 1.00 87.75 84 LYS A N 1
ATOM 639 C CA . LYS A 1 84 ? -7.928 -12.894 -4.805 1.00 87.75 84 LYS A CA 1
ATOM 640 C C . LYS A 1 84 ? -7.462 -11.485 -4.490 1.00 87.75 84 LYS A C 1
ATOM 642 O O . LYS A 1 84 ? -7.629 -10.562 -5.294 1.00 87.75 84 LYS A O 1
ATOM 647 N N . GLY A 1 85 ? -6.880 -11.306 -3.315 1.00 91.69 85 GLY A N 1
ATOM 648 C CA . GLY A 1 85 ? -6.343 -10.010 -2.950 1.00 91.69 85 GLY A CA 1
ATOM 649 C C . GLY A 1 85 ? -5.515 -10.002 -1.684 1.00 91.69 85 GLY A C 1
ATOM 650 O O . GLY A 1 85 ? -5.505 -10.948 -0.908 1.00 91.69 85 GLY A O 1
ATOM 651 N N . ILE A 1 86 ? -4.820 -8.894 -1.477 1.00 93.56 86 ILE A N 1
ATOM 652 C CA . ILE A 1 86 ? -4.117 -8.577 -0.243 1.00 93.56 86 ILE A CA 1
ATOM 653 C C . ILE A 1 86 ? -4.687 -7.272 0.294 1.00 93.56 86 ILE A C 1
ATOM 655 O O . ILE A 1 86 ? -4.875 -6.315 -0.456 1.00 93.56 86 ILE A O 1
ATOM 659 N N . GLN A 1 87 ? -4.922 -7.224 1.599 1.00 95.06 87 GLN A N 1
ATOM 660 C CA . GLN A 1 87 ? -5.122 -5.987 2.343 1.00 95.06 87 GLN A CA 1
ATOM 661 C C . GLN A 1 87 ? -4.063 -5.922 3.430 1.00 95.06 87 GLN A C 1
ATOM 663 O O . GLN A 1 87 ? -3.855 -6.892 4.150 1.00 95.06 87 GLN A O 1
ATOM 668 N N . ALA A 1 88 ? -3.379 -4.796 3.552 1.00 93.62 88 ALA A N 1
ATOM 669 C CA . ALA A 1 88 ? -2.328 -4.640 4.539 1.00 93.62 88 ALA A CA 1
ATOM 670 C C . ALA A 1 88 ? -2.382 -3.266 5.192 1.00 93.62 88 ALA A C 1
ATOM 672 O O . ALA A 1 88 ? -2.788 -2.279 4.574 1.00 93.62 88 ALA A O 1
ATOM 673 N N . THR A 1 89 ? -1.923 -3.209 6.434 1.00 94.94 89 THR A N 1
ATOM 674 C CA . THR A 1 89 ? -1.671 -1.977 7.185 1.00 94.94 89 THR A CA 1
ATOM 675 C C . THR A 1 89 ? -0.216 -1.993 7.612 1.00 94.94 89 THR A C 1
ATOM 677 O O . THR A 1 89 ? 0.343 -3.060 7.857 1.00 94.94 89 THR A O 1
ATOM 680 N N . GLY A 1 90 ? 0.426 -0.833 7.666 1.00 92.88 90 GLY A N 1
ATOM 681 C CA . GLY A 1 90 ? 1.826 -0.747 8.044 1.00 92.88 90 GLY A CA 1
ATOM 682 C C . GLY A 1 90 ? 2.354 0.673 8.061 1.00 92.88 90 GLY A C 1
ATOM 683 O O . GLY A 1 90 ? 1.595 1.643 8.088 1.00 92.88 90 GLY A O 1
ATOM 684 N N . GLU A 1 91 ? 3.676 0.774 8.022 1.00 95.12 91 GLU A N 1
ATOM 685 C CA . GLU A 1 91 ? 4.379 2.050 8.039 1.00 95.12 91 GLU A CA 1
ATOM 686 C C . GLU A 1 91 ? 5.126 2.302 6.732 1.00 95.12 91 GLU A C 1
ATOM 688 O O . GLU A 1 91 ? 5.810 1.422 6.206 1.00 95.12 91 GLU A O 1
ATOM 693 N N . ALA A 1 92 ? 5.028 3.531 6.232 1.00 97.56 92 ALA A N 1
ATOM 694 C CA . ALA A 1 92 ? 5.815 4.042 5.127 1.00 97.56 92 ALA A CA 1
ATOM 695 C C . ALA A 1 92 ? 7.042 4.800 5.644 1.00 97.56 92 ALA A C 1
ATOM 697 O O . ALA A 1 92 ? 6.940 5.657 6.519 1.00 97.56 92 ALA A O 1
ATOM 698 N N . GLN A 1 93 ? 8.208 4.526 5.065 1.00 96.50 93 GLN A N 1
ATOM 699 C CA . GLN A 1 93 ? 9.457 5.213 5.386 1.00 96.50 93 GLN A CA 1
ATOM 700 C C . GLN A 1 93 ? 10.221 5.542 4.106 1.00 96.50 93 GLN A C 1
ATOM 702 O O . GLN A 1 93 ? 10.378 4.695 3.224 1.00 96.50 93 GLN A O 1
ATOM 707 N N . VAL A 1 94 ? 10.727 6.772 4.001 1.00 95.69 94 VAL A N 1
ATOM 708 C CA . VAL A 1 94 ? 11.614 7.155 2.897 1.00 95.69 94 VAL A CA 1
ATOM 709 C C . VAL A 1 94 ? 12.939 6.396 3.002 1.00 95.69 94 VAL A C 1
ATOM 711 O O . VAL A 1 94 ? 13.572 6.342 4.058 1.00 95.69 94 VAL A O 1
ATOM 714 N N . VAL A 1 95 ? 13.375 5.798 1.897 1.00 95.12 95 VAL A N 1
ATOM 715 C CA . VAL A 1 95 ? 14.616 5.022 1.847 1.00 95.12 95 VAL A CA 1
ATOM 716 C C . VAL A 1 95 ? 15.790 5.959 1.578 1.00 95.12 95 VAL A C 1
ATOM 718 O O . VAL A 1 95 ? 15.975 6.442 0.463 1.00 95.12 95 VAL A O 1
ATOM 721 N N . LEU A 1 96 ? 16.607 6.196 2.607 1.00 91.19 96 LEU A N 1
ATOM 722 C CA . LEU A 1 96 ? 17.790 7.064 2.523 1.00 91.19 96 LEU A CA 1
ATOM 723 C C . LEU A 1 96 ? 19.088 6.292 2.252 1.00 91.19 96 LEU A C 1
ATOM 725 O O . LEU A 1 96 ? 20.050 6.860 1.737 1.00 91.19 96 LEU A O 1
ATOM 729 N N . ASN A 1 97 ? 19.136 5.001 2.596 1.00 92.75 97 ASN A N 1
ATOM 730 C CA . ASN A 1 97 ? 20.329 4.178 2.421 1.00 92.75 97 ASN A CA 1
ATOM 731 C C . ASN A 1 97 ? 20.564 3.877 0.926 1.00 92.75 97 ASN A C 1
ATOM 733 O O . ASN A 1 97 ? 19.750 3.171 0.323 1.00 92.75 97 ASN A O 1
ATOM 737 N N . PRO A 1 98 ? 21.692 4.308 0.323 1.00 92.88 98 PRO A N 1
ATOM 738 C CA . PRO A 1 98 ? 21.963 4.082 -1.098 1.00 92.88 98 PRO A CA 1
ATOM 739 C C . PRO A 1 98 ? 21.955 2.606 -1.513 1.00 92.88 98 PRO A C 1
ATOM 741 O O . PRO A 1 98 ? 21.555 2.285 -2.632 1.00 92.88 98 PRO A O 1
ATOM 744 N N . ALA A 1 99 ? 22.363 1.696 -0.622 1.00 95.00 99 ALA A N 1
ATOM 745 C CA . ALA A 1 99 ? 22.359 0.263 -0.900 1.00 95.00 99 ALA A CA 1
ATOM 746 C C . ALA A 1 99 ? 20.935 -0.310 -0.968 1.00 95.00 99 ALA A C 1
ATOM 748 O O . ALA A 1 99 ? 20.669 -1.198 -1.775 1.00 95.00 99 ALA A O 1
ATOM 749 N N . GLU A 1 100 ? 20.015 0.194 -0.143 1.00 95.38 100 GLU A N 1
ATOM 750 C CA . GLU A 1 100 ? 18.602 -0.200 -0.176 1.00 95.38 100 GLU A CA 1
ATOM 751 C C . GLU A 1 100 ? 17.884 0.430 -1.375 1.00 95.38 100 GLU A C 1
ATOM 753 O O . GLU A 1 100 ? 17.155 -0.261 -2.080 1.00 95.38 100 GLU A O 1
ATOM 758 N N . VAL A 1 101 ? 18.182 1.696 -1.702 1.00 93.31 101 VAL A N 1
ATOM 759 C CA . VAL A 1 101 ? 17.697 2.333 -2.940 1.00 93.31 101 VAL A CA 1
ATOM 760 C C . VAL A 1 101 ? 18.126 1.530 -4.167 1.00 93.31 101 VAL A C 1
ATOM 762 O O . VAL A 1 101 ? 17.318 1.306 -5.068 1.00 93.31 101 VAL A O 1
ATOM 765 N N . LYS A 1 102 ? 19.390 1.087 -4.219 1.00 93.12 102 LYS A N 1
ATOM 766 C CA . LYS A 1 102 ? 19.878 0.237 -5.310 1.00 93.12 102 LYS A CA 1
ATOM 767 C C . LYS A 1 102 ? 19.105 -1.083 -5.370 1.00 93.12 102 LYS A C 1
ATOM 769 O O . LYS A 1 102 ? 18.643 -1.437 -6.447 1.00 93.12 102 LYS A O 1
ATOM 774 N N . ARG A 1 103 ? 18.921 -1.768 -4.235 1.00 95.06 103 ARG A N 1
ATOM 775 C CA . ARG A 1 103 ? 18.152 -3.023 -4.165 1.00 95.06 103 ARG A CA 1
ATOM 776 C C . ARG A 1 103 ? 16.722 -2.854 -4.678 1.00 95.06 103 ARG A C 1
ATOM 778 O O . ARG A 1 103 ? 16.315 -3.591 -5.568 1.00 95.06 103 ARG A O 1
ATOM 785 N N . ALA A 1 104 ? 16.000 -1.839 -4.205 1.00 94.69 104 ALA A N 1
ATOM 786 C CA . ALA A 1 104 ? 14.650 -1.547 -4.682 1.00 94.69 104 ALA A CA 1
ATOM 787 C C . ALA A 1 104 ? 14.624 -1.280 -6.198 1.00 94.69 104 ALA A C 1
ATOM 789 O O . ALA A 1 104 ? 13.762 -1.796 -6.905 1.00 94.69 104 ALA A O 1
ATOM 790 N N . LYS A 1 105 ? 15.595 -0.524 -6.730 1.00 92.50 105 LYS A N 1
ATOM 791 C CA . LYS A 1 105 ? 15.720 -0.286 -8.178 1.00 92.50 105 LYS A CA 1
ATOM 792 C C . LYS A 1 105 ? 15.987 -1.566 -8.969 1.00 92.50 105 LYS A C 1
ATOM 794 O O . LYS A 1 105 ? 15.383 -1.742 -10.022 1.00 92.50 105 LYS A O 1
ATOM 799 N N . ASP A 1 106 ? 16.863 -2.437 -8.476 1.00 94.00 106 ASP A N 1
ATOM 800 C CA . ASP A 1 106 ? 17.156 -3.721 -9.118 1.00 94.00 106 ASP A CA 1
ATOM 801 C C . ASP A 1 106 ? 15.886 -4.594 -9.173 1.00 94.00 106 ASP A C 1
ATOM 803 O O . ASP A 1 106 ? 15.578 -5.155 -10.224 1.00 94.00 106 ASP A O 1
ATOM 807 N N . LEU A 1 107 ? 15.089 -4.620 -8.095 1.00 95.94 107 LEU A N 1
ATOM 808 C CA . LEU A 1 107 ? 13.779 -5.283 -8.069 1.00 95.94 107 LEU A CA 1
ATOM 809 C C . LEU A 1 107 ? 12.809 -4.677 -9.099 1.00 95.94 107 LEU A C 1
ATOM 811 O O . LEU A 1 107 ? 12.161 -5.415 -9.841 1.00 95.94 107 LEU A O 1
ATOM 815 N N . PHE A 1 108 ? 12.727 -3.342 -9.195 1.00 94.50 108 PHE A N 1
ATOM 816 C CA . PHE A 1 108 ? 11.893 -2.661 -10.200 1.00 94.50 108 PHE A CA 1
ATOM 817 C C . PHE A 1 108 ? 12.296 -3.016 -11.628 1.00 94.50 108 PHE A C 1
ATOM 819 O O . PHE A 1 108 ? 11.424 -3.270 -12.451 1.00 94.50 108 PHE A O 1
ATOM 826 N N . LEU A 1 109 ? 13.594 -3.054 -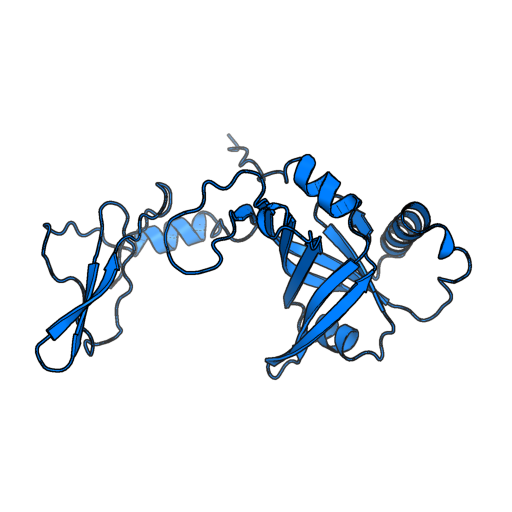11.926 1.00 92.94 109 LEU A N 1
ATOM 827 C CA . LEU A 1 109 ? 14.092 -3.421 -13.251 1.00 92.94 109 LEU A CA 1
ATOM 828 C C . LEU A 1 109 ? 13.852 -4.900 -13.572 1.00 92.94 109 LEU A C 1
ATOM 830 O O . LEU A 1 109 ? 13.589 -5.226 -14.728 1.00 92.94 109 LEU A O 1
ATOM 834 N N . ALA A 1 110 ? 13.909 -5.779 -12.568 1.00 94.50 110 ALA A N 1
ATOM 835 C CA . ALA A 1 110 ? 13.597 -7.195 -12.732 1.00 94.50 110 ALA A CA 1
ATOM 836 C C . ALA A 1 110 ? 12.105 -7.423 -13.027 1.00 94.50 110 ALA A C 1
ATOM 838 O O . ALA A 1 110 ? 11.775 -8.148 -13.963 1.00 94.50 110 ALA A O 1
ATOM 839 N N . LYS A 1 111 ? 11.205 -6.777 -12.269 1.00 95.19 111 LYS A N 1
ATOM 840 C CA . LYS A 1 111 ? 9.747 -6.924 -12.439 1.00 95.19 111 LYS A CA 1
ATOM 841 C C . LYS A 1 111 ? 9.203 -6.147 -13.641 1.00 95.19 111 LYS A C 1
ATOM 843 O O . LYS A 1 111 ? 8.281 -6.605 -14.308 1.00 95.19 111 LYS A O 1
ATOM 848 N N . PHE A 1 112 ? 9.788 -4.990 -13.950 1.00 93.62 112 PHE A N 1
ATOM 849 C CA . PHE A 1 112 ? 9.369 -4.117 -15.047 1.00 93.62 112 PHE A CA 1
ATOM 850 C C . PHE A 1 112 ? 10.563 -3.718 -15.929 1.00 93.62 112 PHE A C 1
ATOM 852 O O . PHE A 1 112 ? 11.047 -2.582 -15.851 1.00 93.62 112 PHE A O 1
ATOM 859 N N . PRO A 1 113 ? 11.021 -4.602 -16.837 1.00 90.88 113 PRO A N 1
ATOM 860 C CA . PRO A 1 113 ? 12.152 -4.311 -17.723 1.00 90.88 113 PRO A CA 1
ATOM 861 C C . PRO A 1 113 ? 11.972 -3.041 -18.571 1.00 90.88 113 PRO A C 1
ATOM 863 O O . PRO A 1 113 ? 12.948 -2.371 -18.907 1.00 90.88 113 PRO A O 1
ATOM 866 N N . SER A 1 114 ? 10.726 -2.655 -18.872 1.00 86.62 114 SER A N 1
ATOM 867 C CA . SER A 1 114 ? 10.388 -1.427 -19.607 1.00 86.62 114 SER A CA 1
ATOM 868 C C . SER A 1 114 ? 10.739 -0.130 -18.866 1.00 86.62 114 SER A C 1
ATOM 870 O O . SER A 1 114 ? 10.762 0.930 -19.486 1.00 86.62 114 SER A O 1
ATOM 872 N N . LEU A 1 115 ? 11.017 -0.181 -17.556 1.00 82.31 115 LEU A N 1
ATOM 873 C CA . LEU A 1 115 ? 11.472 0.977 -16.778 1.00 82.31 115 LEU A CA 1
ATOM 874 C C . LEU A 1 115 ? 12.962 1.293 -16.980 1.00 82.31 115 LEU A C 1
ATOM 876 O O . LEU A 1 115 ? 13.434 2.331 -16.499 1.00 82.31 115 LEU A O 1
ATOM 880 N N . ALA A 1 116 ? 13.712 0.439 -17.686 1.00 77.31 116 ALA A N 1
ATOM 881 C CA . ALA A 1 116 ? 15.112 0.686 -18.007 1.00 77.31 116 ALA A CA 1
ATOM 882 C C . ALA A 1 116 ? 15.283 2.051 -18.702 1.00 77.31 116 ALA A C 1
ATOM 884 O O . ALA A 1 116 ? 14.617 2.360 -19.686 1.00 77.31 116 ALA A O 1
ATOM 885 N N . GLY A 1 117 ? 16.150 2.904 -18.149 1.00 70.75 117 GLY A N 1
ATOM 886 C CA . GLY A 1 117 ? 16.379 4.270 -18.643 1.00 70.75 117 GLY A CA 1
ATOM 887 C C . GLY A 1 117 ? 15.315 5.310 -18.251 1.00 70.75 117 GLY A C 1
ATOM 888 O O . GLY A 1 117 ? 15.589 6.501 -18.364 1.00 70.75 117 GLY A O 1
ATOM 889 N N . SER A 1 118 ? 14.154 4.892 -17.728 1.00 67.81 118 SER A N 1
ATOM 890 C CA . SER A 1 118 ? 13.062 5.782 -17.282 1.00 67.81 118 SER A CA 1
ATOM 891 C C . SER A 1 118 ? 13.080 6.075 -15.778 1.00 67.81 118 SER A C 1
ATOM 893 O O . SER A 1 118 ? 12.448 7.027 -15.325 1.00 67.81 118 SER A O 1
ATOM 895 N N . LEU A 1 119 ? 13.851 5.308 -14.998 1.00 63.19 119 LEU A N 1
ATOM 896 C CA . LEU A 1 119 ? 14.174 5.580 -13.587 1.00 63.19 119 LEU A CA 1
ATOM 897 C C . LEU A 1 119 ? 15.165 6.762 -13.459 1.00 63.19 119 LEU A C 1
ATOM 899 O O . LEU A 1 119 ? 16.201 6.668 -12.796 1.00 63.19 119 LEU A O 1
ATOM 903 N N . ALA A 1 120 ? 14.876 7.862 -14.157 1.00 60.22 120 ALA A N 1
ATOM 904 C CA . ALA A 1 120 ? 15.646 9.096 -14.145 1.00 60.22 120 ALA A CA 1
ATOM 905 C C . ALA A 1 120 ? 15.327 9.947 -12.900 1.00 60.22 120 ALA A C 1
ATOM 907 O O . ALA A 1 120 ? 14.331 9.742 -12.209 1.00 60.22 120 ALA A O 1
ATOM 908 N N . ALA A 1 121 ? 16.250 10.859 -12.593 1.00 67.31 121 ALA A N 1
ATOM 909 C CA . ALA A 1 121 ? 16.406 11.548 -11.315 1.00 67.31 121 ALA A CA 1
ATOM 910 C C . ALA A 1 121 ? 15.158 12.296 -10.800 1.00 67.31 121 ALA A C 1
ATOM 912 O O . ALA A 1 121 ? 14.339 12.784 -11.573 1.00 67.31 121 ALA A O 1
ATOM 913 N N . ASN A 1 122 ? 15.125 12.474 -9.472 1.00 74.44 122 ASN A N 1
ATOM 914 C CA . ASN A 1 122 ? 14.134 13.222 -8.685 1.00 74.44 122 ASN A CA 1
ATOM 915 C C . ASN A 1 122 ? 12.878 12.443 -8.248 1.00 74.44 122 ASN A C 1
ATOM 917 O O . ASN A 1 122 ? 11.748 12.929 -8.328 1.00 74.44 122 ASN A O 1
ATOM 921 N N . VAL A 1 123 ? 13.096 11.229 -7.746 1.00 84.75 123 VAL A N 1
ATOM 922 C CA . VAL A 1 123 ? 12.062 10.397 -7.125 1.00 84.75 123 VAL A CA 1
ATOM 923 C C . VAL A 1 123 ? 12.523 9.874 -5.777 1.00 84.75 123 VAL A C 1
ATOM 925 O O . VAL A 1 123 ? 13.702 9.565 -5.597 1.00 84.75 123 VAL A O 1
ATOM 928 N N . SER A 1 124 ? 11.575 9.758 -4.854 1.00 91.00 124 SER A N 1
ATOM 929 C CA . SER A 1 124 ? 11.784 9.161 -3.540 1.00 91.00 124 SER A CA 1
ATOM 930 C C . SER A 1 124 ? 11.270 7.730 -3.564 1.00 91.00 124 SER A C 1
ATOM 932 O O . SER A 1 124 ? 10.141 7.476 -3.993 1.00 91.00 124 SER A O 1
ATOM 934 N N . VAL A 1 125 ? 12.109 6.800 -3.113 1.00 94.69 125 VAL A N 1
ATOM 935 C CA . VAL A 1 125 ? 11.704 5.417 -2.852 1.00 94.69 125 VAL A CA 1
ATOM 936 C C . VAL A 1 125 ? 11.175 5.358 -1.426 1.00 94.69 125 VAL A C 1
ATOM 938 O O . VAL A 1 125 ? 11.827 5.849 -0.505 1.00 94.69 125 VAL A O 1
ATOM 941 N N . PHE A 1 126 ? 10.010 4.749 -1.250 1.00 97.50 126 PHE A N 1
ATOM 942 C CA . PHE A 1 126 ? 9.414 4.488 0.051 1.00 97.50 126 PHE A CA 1
ATOM 943 C C . PHE A 1 126 ? 9.355 2.984 0.280 1.00 97.50 126 PHE A C 1
ATOM 945 O O . PHE A 1 126 ? 8.896 2.238 -0.587 1.00 97.50 126 PHE A O 1
ATOM 952 N N . ARG A 1 127 ? 9.814 2.560 1.455 1.00 98.19 127 ARG A N 1
ATOM 953 C CA . ARG A 1 127 ? 9.583 1.227 1.996 1.00 98.19 127 ARG A CA 1
ATOM 954 C C . ARG A 1 127 ? 8.266 1.252 2.754 1.00 98.19 127 ARG A C 1
ATOM 956 O O . ARG A 1 127 ? 8.095 2.084 3.639 1.00 98.19 127 ARG A O 1
ATOM 963 N N . LEU A 1 128 ? 7.373 0.337 2.418 1.00 98.00 128 LEU A N 1
ATOM 964 C CA . LEU A 1 128 ? 6.163 0.036 3.161 1.00 98.00 128 LEU A CA 1
ATOM 965 C C . LEU A 1 128 ? 6.417 -1.273 3.903 1.00 98.00 128 LEU A C 1
ATOM 967 O O . LEU A 1 128 ? 6.597 -2.319 3.276 1.00 98.00 128 LEU A O 1
ATOM 971 N N . SER A 1 129 ? 6.463 -1.199 5.225 1.00 95.94 129 SER A N 1
ATOM 972 C CA . SER A 1 129 ? 6.621 -2.356 6.098 1.00 95.94 129 SER A CA 1
ATOM 973 C C . SER A 1 129 ? 5.245 -2.715 6.649 1.00 95.94 129 SER A C 1
ATOM 975 O O . SER A 1 129 ? 4.770 -2.002 7.539 1.00 95.94 129 SER A O 1
ATOM 977 N N . PRO A 1 130 ? 4.573 -3.765 6.133 1.00 92.25 130 PRO A N 1
ATOM 978 C CA . PRO A 1 130 ? 3.322 -4.214 6.718 1.00 92.25 130 PRO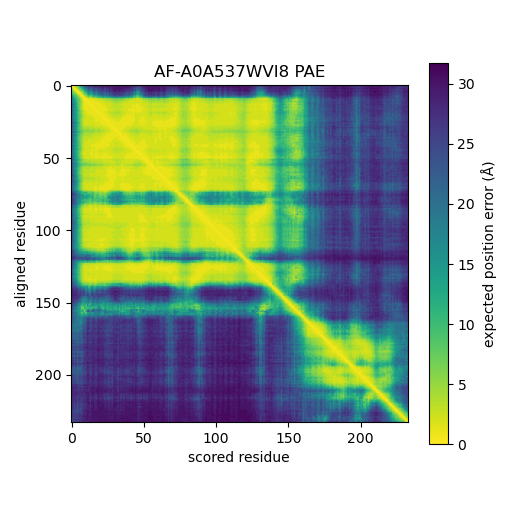 A CA 1
ATOM 979 C C . PRO A 1 130 ? 3.546 -4.536 8.185 1.00 92.25 130 PRO A C 1
ATOM 981 O O . PRO A 1 130 ? 4.552 -5.138 8.550 1.00 92.25 130 PRO A O 1
ATOM 984 N N . SER A 1 131 ? 2.609 -4.120 9.014 1.00 85.12 131 SER A N 1
ATOM 985 C CA . SER A 1 131 ? 2.449 -4.577 10.380 1.00 85.12 131 SER A CA 1
ATOM 986 C C . SER A 1 131 ? 1.278 -5.543 10.511 1.00 85.12 131 SER A C 1
ATOM 988 O O . SER A 1 131 ? 1.201 -6.273 11.492 1.00 85.12 131 SER A O 1
ATOM 990 N N . GLU A 1 132 ? 0.395 -5.561 9.514 1.00 86.00 132 GLU A N 1
ATOM 991 C CA . GLU A 1 132 ? -0.694 -6.504 9.340 1.00 86.00 132 GLU A CA 1
ATOM 992 C C . GLU A 1 132 ? -0.857 -6.814 7.844 1.00 86.00 132 GLU A C 1
ATOM 994 O O . GLU A 1 132 ? -0.814 -5.894 7.025 1.00 86.00 132 GLU A O 1
ATOM 999 N N . LEU A 1 133 ? -1.045 -8.083 7.476 1.00 88.88 133 LEU A N 1
ATOM 1000 C CA . LEU A 1 133 ? -1.351 -8.507 6.107 1.00 88.88 133 LEU A CA 1
ATOM 1001 C C . LEU A 1 133 ? -2.436 -9.578 6.133 1.00 88.88 133 LEU A C 1
ATOM 1003 O O . LEU A 1 133 ? -2.277 -10.617 6.771 1.00 88.88 133 LEU A O 1
ATOM 1007 N N . GLN A 1 134 ? -3.516 -9.326 5.406 1.00 88.88 134 GLN A N 1
ATOM 1008 C CA . GLN A 1 134 ? -4.620 -10.243 5.182 1.00 88.88 134 GLN A CA 1
ATOM 1009 C C . GLN A 1 134 ? -4.630 -10.679 3.721 1.00 88.88 134 GLN A C 1
ATOM 1011 O O . GLN A 1 134 ? -4.496 -9.846 2.820 1.00 88.88 134 GLN A O 1
ATOM 1016 N N . PHE A 1 135 ? -4.803 -11.976 3.494 1.00 88.75 135 PHE A N 1
ATOM 1017 C CA . PHE A 1 135 ? -4.989 -12.540 2.165 1.00 88.75 135 PHE A CA 1
ATOM 1018 C C . PHE A 1 135 ? -6.457 -12.907 1.974 1.00 88.75 135 PHE A C 1
ATOM 1020 O O . PHE A 1 135 ? -7.085 -13.493 2.854 1.00 88.75 135 PHE A O 1
ATOM 1027 N N . ILE A 1 136 ? -7.000 -12.509 0.831 1.00 86.00 136 ILE A N 1
ATOM 1028 C CA . ILE A 1 136 ? -8.353 -12.810 0.390 1.00 86.00 136 ILE A CA 1
ATOM 1029 C C . ILE A 1 136 ? -8.243 -13.898 -0.671 1.00 86.00 136 ILE A C 1
ATOM 1031 O O . ILE A 1 136 ? -7.621 -13.665 -1.708 1.00 86.00 136 ILE A O 1
ATOM 1035 N N . ASP A 1 137 ? -8.876 -15.048 -0.438 1.00 82.69 137 ASP A N 1
ATOM 1036 C CA . ASP A 1 137 ? -9.041 -16.094 -1.451 1.00 82.69 137 ASP A CA 1
ATOM 1037 C C . ASP A 1 137 ? -10.484 -16.601 -1.459 1.00 82.69 137 ASP A C 1
ATOM 1039 O O . ASP A 1 137 ? -10.899 -17.393 -0.614 1.00 82.69 137 ASP A O 1
ATOM 1043 N N . ASN A 1 138 ? -11.270 -16.137 -2.430 1.00 73.81 138 ASN A N 1
ATOM 1044 C CA . ASN A 1 138 ? -12.662 -16.559 -2.562 1.00 73.81 138 ASN A CA 1
ATOM 1045 C C . ASN A 1 138 ? -12.827 -17.910 -3.271 1.00 73.81 138 ASN A C 1
ATOM 1047 O O . ASN A 1 138 ? -13.939 -18.443 -3.280 1.00 73.81 138 ASN A O 1
ATOM 1051 N N . THR A 1 139 ? -11.760 -18.491 -3.834 1.00 67.38 139 THR A N 1
ATOM 1052 C CA . THR A 1 139 ? -11.865 -19.729 -4.627 1.00 67.38 139 THR A CA 1
ATOM 1053 C C . THR A 1 139 ? -12.215 -20.953 -3.781 1.00 67.38 139 THR A C 1
ATOM 1055 O O . THR A 1 139 ? -12.710 -21.951 -4.304 1.00 67.38 139 THR A O 1
ATOM 1058 N N . THR A 1 140 ? -11.993 -20.873 -2.470 1.00 60.53 140 THR A N 1
ATOM 1059 C CA . THR A 1 140 ? -12.213 -21.949 -1.494 1.00 60.53 140 THR A CA 1
ATOM 1060 C C . THR A 1 140 ? -13.425 -21.713 -0.587 1.00 60.53 140 THR A C 1
ATOM 1062 O O . THR A 1 140 ? -13.723 -22.549 0.265 1.00 60.53 140 THR A O 1
ATOM 1065 N N . SER A 1 141 ? -14.144 -20.600 -0.761 1.00 52.56 141 SER A N 1
ATOM 1066 C CA . SER A 1 141 ? -15.262 -20.201 0.099 1.00 52.56 141 SER A CA 1
ATOM 1067 C C . SER A 1 141 ? -16.549 -20.973 -0.230 1.00 52.56 141 SER A C 1
ATOM 1069 O O . SER A 1 141 ? -17.141 -20.803 -1.300 1.00 52.56 141 SER A O 1
ATOM 1071 N N . GLU A 1 142 ? -17.030 -21.798 0.709 1.00 48.19 142 GLU A N 1
ATOM 1072 C CA . GLU A 1 142 ? -18.437 -22.213 0.735 1.00 48.19 142 GLU A CA 1
ATOM 1073 C C . GLU A 1 142 ? -19.285 -20.984 1.080 1.00 48.19 142 GLU A C 1
ATOM 1075 O O . GLU A 1 142 ? -19.214 -20.454 2.188 1.00 48.19 142 GLU A O 1
ATOM 1080 N N . SER A 1 143 ? -20.086 -20.516 0.119 1.00 45.28 143 SER A N 1
ATOM 1081 C CA . SER A 1 143 ? -20.930 -19.329 0.267 1.00 45.28 143 SER A CA 1
ATOM 1082 C C . SER A 1 143 ? -21.786 -19.408 1.536 1.00 45.28 143 SER A C 1
ATOM 1084 O O . SER A 1 143 ? -22.754 -20.172 1.595 1.00 45.28 143 SER A O 1
ATOM 1086 N N . THR A 1 144 ? -21.457 -18.607 2.548 1.00 44.50 144 THR A N 1
ATOM 1087 C CA . THR A 1 144 ? -22.287 -18.479 3.742 1.00 44.50 144 THR A CA 1
ATOM 1088 C C . THR A 1 144 ? -23.541 -17.684 3.373 1.00 44.50 144 THR A C 1
ATOM 1090 O O . THR A 1 144 ? -23.499 -16.653 2.708 1.00 44.50 144 THR A O 1
ATOM 1093 N N . ASN A 1 145 ? -24.706 -18.197 3.767 1.00 41.34 145 ASN A N 1
ATOM 1094 C CA . ASN A 1 145 ? -26.026 -17.715 3.341 1.00 41.34 145 ASN A CA 1
ATOM 1095 C C . ASN A 1 145 ? -26.452 -16.403 4.054 1.00 41.34 145 ASN A C 1
ATOM 1097 O O . ASN A 1 145 ? -27.613 -16.234 4.430 1.00 41.34 145 ASN A O 1
ATOM 1101 N N . ARG A 1 146 ? -25.508 -15.489 4.314 1.00 45.69 146 ARG A N 1
ATOM 1102 C CA . ARG A 1 146 ? -25.748 -14.170 4.916 1.00 45.69 146 ARG A CA 1
ATOM 1103 C C . ARG A 1 146 ? -25.660 -13.123 3.810 1.00 45.69 146 ARG A C 1
ATOM 1105 O O . ARG A 1 146 ? -24.614 -12.967 3.199 1.00 45.69 146 ARG A O 1
ATOM 1112 N N . GLY A 1 147 ? -26.757 -12.419 3.530 1.00 32.47 147 GLY A N 1
ATOM 1113 C CA . GLY A 1 147 ? -26.784 -11.357 2.519 1.00 32.47 147 GLY A CA 1
ATOM 1114 C C . GLY A 1 147 ? -25.698 -10.302 2.772 1.00 32.47 147 GLY A C 1
ATOM 1115 O O . GLY A 1 147 ? -25.783 -9.551 3.739 1.00 32.47 147 GLY A O 1
ATOM 1116 N N . GLY A 1 148 ? -24.684 -10.283 1.906 1.00 45.84 148 GLY A N 1
ATOM 1117 C CA . GLY A 1 148 ? -23.466 -9.472 1.984 1.00 45.84 148 GLY A CA 1
ATOM 1118 C C . GLY A 1 148 ? -22.326 -10.178 1.235 1.00 45.84 148 GLY A C 1
ATOM 1119 O O . GLY A 1 148 ? -22.395 -11.386 1.028 1.00 45.84 148 GLY A O 1
ATOM 1120 N N . ILE A 1 149 ? -21.301 -9.448 0.782 1.00 46.12 149 ILE A N 1
ATOM 1121 C CA . ILE A 1 149 ? -20.102 -10.081 0.203 1.00 46.12 149 ILE A CA 1
ATOM 1122 C C . ILE A 1 149 ? -19.196 -10.499 1.369 1.00 46.12 149 ILE A C 1
ATOM 1124 O O . ILE A 1 149 ? -18.538 -9.649 1.972 1.00 46.12 149 ILE A O 1
ATOM 1128 N N . ASP A 1 150 ? -19.205 -11.787 1.713 1.00 44.88 150 ASP A N 1
ATOM 1129 C CA . ASP A 1 150 ? -18.304 -12.379 2.707 1.00 44.88 150 ASP A CA 1
ATOM 1130 C C . ASP A 1 150 ? -17.035 -12.868 1.991 1.00 44.88 150 ASP A C 1
ATOM 1132 O O . ASP A 1 150 ? -17.080 -13.803 1.192 1.00 44.88 150 ASP A O 1
ATOM 1136 N N . PHE A 1 151 ? -15.919 -12.172 2.212 1.00 51.94 151 PHE A N 1
ATOM 1137 C CA . PHE A 1 151 ? -14.612 -12.563 1.685 1.00 51.94 151 PHE A CA 1
ATOM 1138 C C . PHE A 1 151 ? -13.922 -13.455 2.715 1.00 51.94 151 PHE A C 1
ATOM 1140 O O . PHE A 1 151 ? -13.800 -13.054 3.876 1.00 51.94 151 PHE A O 1
ATOM 1147 N N . HIS A 1 152 ? -13.430 -14.624 2.298 1.00 52.84 152 HIS A N 1
ATOM 1148 C CA . HIS A 1 152 ? -12.577 -15.443 3.156 1.00 52.84 152 HIS A CA 1
ATOM 1149 C C . HIS A 1 152 ? -11.243 -14.712 3.343 1.00 52.84 152 HIS A C 1
ATOM 1151 O O . HIS A 1 152 ? -10.511 -14.501 2.377 1.00 52.84 152 HIS A O 1
ATOM 1157 N N . ARG A 1 153 ? -10.989 -14.239 4.569 1.00 60.53 153 ARG A N 1
ATOM 1158 C CA . ARG A 1 153 ? -9.807 -13.454 4.936 1.00 60.53 153 ARG A CA 1
ATOM 1159 C C . ARG A 1 153 ? -8.979 -14.227 5.945 1.00 60.53 153 ARG A C 1
ATOM 1161 O O . ARG A 1 153 ? -9.405 -14.381 7.089 1.00 60.53 153 ARG A O 1
ATOM 1168 N N . ASP A 1 154 ? -7.781 -14.613 5.544 1.00 64.50 154 ASP A N 1
ATOM 1169 C CA . ASP A 1 154 ? -6.788 -15.143 6.466 1.00 64.50 154 ASP A CA 1
ATOM 1170 C C . ASP A 1 154 ? -5.886 -14.003 6.922 1.00 64.50 154 ASP A C 1
ATOM 1172 O O . ASP A 1 154 ? -5.316 -13.288 6.097 1.00 64.50 154 ASP A O 1
ATOM 1176 N N . LEU A 1 155 ? -5.750 -13.805 8.238 1.00 63.59 155 LEU A N 1
ATOM 1177 C CA . LEU A 1 155 ? -4.691 -12.947 8.757 1.00 63.59 155 LEU A CA 1
ATOM 1178 C C . LEU A 1 155 ? -3.373 -13.707 8.670 1.00 63.59 155 LEU A C 1
ATOM 1180 O O . LEU A 1 155 ? -3.161 -14.691 9.377 1.00 63.59 155 LEU A O 1
ATOM 1184 N N . VAL A 1 156 ? -2.486 -13.208 7.825 1.00 63.19 156 VAL A N 1
ATOM 1185 C CA . VAL A 1 156 ? -1.278 -13.912 7.411 1.00 63.19 156 VAL A CA 1
ATOM 1186 C C . VAL A 1 156 ? -0.034 -13.384 8.117 1.00 63.19 156 VAL A C 1
ATOM 1188 O O . VAL A 1 156 ? 0.884 -14.141 8.417 1.00 63.19 156 VAL A O 1
ATOM 1191 N N . TYR A 1 157 ? -0.006 -12.085 8.402 1.00 46.91 157 TYR A N 1
ATOM 1192 C CA . TYR A 1 157 ? 1.117 -11.422 9.054 1.00 46.91 157 TYR A CA 1
ATOM 1193 C C . TYR A 1 157 ? 0.589 -10.425 10.073 1.00 46.91 157 TYR A C 1
ATOM 1195 O O . TYR A 1 157 ? -0.304 -9.648 9.747 1.00 46.91 157 TYR A O 1
ATOM 1203 N N . SER A 1 158 ? 1.131 -10.420 11.289 1.00 59.00 158 SER A N 1
ATOM 1204 C CA . SER A 1 158 ? 0.898 -9.334 12.238 1.00 59.00 158 SER A CA 1
ATOM 1205 C C . SER A 1 158 ? 2.074 -9.169 13.193 1.00 59.00 158 SER A C 1
ATOM 1207 O O . SER A 1 158 ? 2.468 -10.136 13.838 1.00 59.00 158 SER A O 1
ATOM 1209 N N . VAL A 1 159 ? 2.601 -7.950 13.321 1.00 47.78 159 VAL A N 1
ATOM 1210 C CA . VAL A 1 159 ? 3.590 -7.587 14.361 1.00 47.78 159 VAL A CA 1
ATOM 1211 C C . VAL A 1 159 ? 2.936 -7.015 15.620 1.00 47.78 159 VAL A C 1
ATOM 1213 O O . VAL A 1 159 ? 3.595 -6.910 16.645 1.00 47.78 159 VAL A O 1
ATOM 1216 N N . PHE A 1 160 ? 1.646 -6.665 15.564 1.00 45.38 160 PHE A N 1
ATOM 1217 C CA . PHE A 1 160 ? 0.902 -6.065 16.681 1.00 45.38 160 PHE A CA 1
ATOM 1218 C C . PHE A 1 160 ? -0.009 -7.045 17.424 1.00 45.38 160 PHE A C 1
ATOM 1220 O O . PHE A 1 160 ? -0.714 -6.646 18.347 1.00 45.38 160 PHE A O 1
ATOM 1227 N N . ARG A 1 161 ? 0.013 -8.336 17.074 1.00 43.97 161 ARG A N 1
ATOM 1228 C CA . ARG A 1 161 ? -0.710 -9.358 17.846 1.00 43.97 161 ARG A CA 1
ATOM 1229 C C . ARG A 1 161 ? -0.055 -9.724 19.175 1.00 43.97 161 ARG A C 1
ATOM 1231 O O . ARG A 1 161 ? -0.631 -10.501 19.927 1.00 43.97 161 ARG A O 1
ATOM 1238 N N . GLU A 1 162 ? 1.093 -9.143 19.491 1.00 44.91 162 GLU A N 1
ATOM 1239 C CA . GLU A 1 162 ? 1.746 -9.333 20.776 1.00 44.91 162 GLU A CA 1
ATOM 1240 C C . GLU A 1 162 ? 1.962 -7.959 21.407 1.00 44.91 162 GLU A C 1
ATOM 1242 O O . GLU A 1 162 ? 2.885 -7.225 21.057 1.00 44.91 162 GLU A O 1
ATOM 1247 N N . LEU A 1 163 ? 1.098 -7.608 22.368 1.00 47.84 163 LEU A N 1
ATOM 1248 C CA . LEU A 1 163 ? 1.553 -6.784 23.485 1.00 47.84 163 LEU A CA 1
ATOM 1249 C C . LEU A 1 163 ? 2.888 -7.398 23.943 1.00 47.84 163 LEU A C 1
ATOM 1251 O O . LEU A 1 163 ? 2.918 -8.621 24.137 1.00 47.84 163 LEU A O 1
ATOM 1255 N N . PRO A 1 164 ? 3.982 -6.622 24.087 1.00 52.16 164 PRO A N 1
ATOM 1256 C CA . PRO A 1 164 ? 5.210 -7.132 24.686 1.00 52.16 164 PRO A CA 1
ATOM 1257 C C . PRO A 1 164 ? 4.834 -7.959 25.913 1.00 52.16 164 PRO A C 1
ATOM 1259 O O . PRO A 1 164 ? 3.998 -7.509 26.690 1.00 52.16 164 PRO A O 1
ATOM 1262 N N . GLN A 1 165 ? 5.366 -9.176 26.071 1.00 51.56 165 GLN A N 1
ATOM 1263 C CA . GLN A 1 165 ? 4.877 -10.122 27.088 1.00 51.56 165 GLN A CA 1
ATOM 1264 C C . GLN A 1 165 ? 4.721 -9.474 28.479 1.00 51.56 165 GLN A C 1
ATOM 1266 O O . GLN A 1 165 ? 3.765 -9.762 29.186 1.00 51.56 165 GLN A O 1
ATOM 1271 N N . GLN A 1 166 ? 5.594 -8.523 28.823 1.00 48.31 166 GLN A N 1
ATOM 1272 C CA . GLN A 1 166 ? 5.507 -7.721 30.046 1.00 48.31 166 GLN A CA 1
ATOM 1273 C C . GLN A 1 166 ? 4.273 -6.805 30.122 1.00 48.31 166 GLN A C 1
ATOM 1275 O O . GLN A 1 166 ? 3.663 -6.702 31.184 1.00 48.31 166 GLN A O 1
ATOM 1280 N N . ASP A 1 167 ? 3.875 -6.164 29.025 1.00 54.19 167 ASP A N 1
ATOM 1281 C CA . ASP A 1 167 ? 2.678 -5.321 28.945 1.00 54.19 167 ASP A CA 1
ATOM 1282 C C . ASP A 1 167 ? 1.409 -6.180 28.961 1.00 54.19 167 ASP A C 1
ATOM 1284 O O . ASP A 1 167 ? 0.443 -5.845 29.645 1.00 54.19 167 ASP A O 1
ATOM 1288 N N . ALA A 1 168 ? 1.434 -7.330 28.276 1.00 57.66 168 ALA A N 1
ATOM 1289 C CA . ALA A 1 168 ? 0.354 -8.313 28.312 1.00 57.66 168 ALA A CA 1
ATOM 1290 C C . ALA A 1 168 ? 0.160 -8.888 29.721 1.00 57.66 168 ALA A C 1
ATOM 1292 O O . ALA A 1 168 ? -0.966 -8.975 30.193 1.00 57.66 168 ALA A O 1
ATOM 1293 N N . GLU A 1 169 ? 1.249 -9.241 30.411 1.00 55.34 169 GLU A N 1
ATOM 1294 C CA . GLU A 1 169 ? 1.236 -9.728 31.795 1.00 55.34 169 GLU A CA 1
ATOM 1295 C C . GLU A 1 169 ? 0.785 -8.640 32.777 1.00 55.34 169 GLU A C 1
ATOM 1297 O O . GLU A 1 169 ? 0.040 -8.926 33.712 1.00 55.34 169 GLU A O 1
ATOM 1302 N N . THR A 1 170 ? 1.185 -7.386 32.552 1.00 61.47 170 THR A N 1
ATOM 1303 C CA . THR A 1 170 ? 0.775 -6.247 33.387 1.00 61.47 170 THR A CA 1
ATOM 1304 C C . THR A 1 170 ? -0.711 -5.953 33.234 1.00 61.47 170 THR A C 1
ATOM 1306 O O . THR A 1 170 ? -1.403 -5.780 34.237 1.00 61.47 170 THR A O 1
ATOM 1309 N N . LEU A 1 171 ? -1.215 -5.944 31.997 1.00 61.62 171 LEU A N 1
ATOM 1310 C CA . LEU A 1 171 ? -2.646 -5.852 31.733 1.00 61.62 171 LEU A CA 1
ATOM 1311 C C . LEU A 1 171 ? -3.346 -7.072 32.337 1.00 61.62 171 LEU A C 1
ATOM 1313 O O . LEU A 1 171 ? -4.258 -6.901 33.129 1.00 61.62 171 LEU A O 1
ATOM 1317 N N . ALA A 1 172 ? -2.853 -8.292 32.120 1.00 62.12 172 ALA A N 1
ATOM 1318 C CA . ALA A 1 172 ? -3.429 -9.509 32.695 1.00 62.12 172 ALA A CA 1
ATOM 1319 C C . ALA A 1 172 ? -3.524 -9.544 34.210 1.00 62.12 172 ALA A C 1
ATOM 1321 O O . ALA A 1 172 ? -4.502 -10.069 34.746 1.00 62.12 172 ALA A O 1
ATOM 1322 N N . ALA A 1 173 ? -2.551 -8.963 34.898 1.00 64.62 173 ALA A N 1
ATOM 1323 C CA . ALA A 1 173 ? -2.559 -8.867 36.345 1.00 64.62 173 ALA A CA 1
ATOM 1324 C C . ALA A 1 173 ? -3.612 -7.881 36.877 1.00 64.62 173 ALA A C 1
ATOM 1326 O O . ALA A 1 173 ? -4.085 -8.057 37.997 1.00 64.62 173 ALA A O 1
ATOM 1327 N N . GLN A 1 174 ? -3.980 -6.855 36.103 1.00 70.62 174 GLN A N 1
ATOM 1328 C CA . GLN A 1 174 ? -4.968 -5.840 36.506 1.00 70.62 174 GLN A CA 1
ATOM 1329 C C . GLN A 1 174 ? -6.409 -6.284 36.283 1.00 70.62 174 GLN A C 1
ATOM 1331 O O . GLN A 1 174 ? -7.348 -5.624 36.701 1.00 70.62 174 GLN A O 1
ATOM 1336 N N . LEU A 1 175 ? -6.572 -7.409 35.618 1.00 69.38 175 LEU A N 1
ATOM 1337 C CA . LEU A 1 175 ? -7.786 -7.862 35.002 1.00 69.38 175 LEU A CA 1
ATOM 1338 C C . LEU A 1 175 ? -8.374 -8.986 35.947 1.00 69.38 175 LEU A C 1
ATOM 1340 O O . LEU A 1 175 ? -7.653 -9.849 36.447 1.00 69.38 175 LEU A O 1
ATOM 1344 N N . ASN A 1 176 ? -9.682 -8.986 36.256 1.00 68.62 176 ASN A N 1
ATOM 1345 C CA . ASN A 1 176 ? -10.480 -9.873 37.137 1.00 68.62 176 ASN A CA 1
ATOM 1346 C C . ASN A 1 176 ? -11.429 -10.814 36.351 1.00 68.62 176 ASN A C 1
ATOM 1348 O O . ASN A 1 176 ? -12.167 -10.384 35.471 1.00 68.62 176 ASN A O 1
ATOM 1352 N N . THR A 1 177 ? -11.378 -12.132 36.605 1.00 73.88 177 THR A N 1
ATOM 1353 C CA . THR A 1 177 ? -12.236 -13.093 35.876 1.00 73.88 177 THR A CA 1
ATOM 1354 C C . THR A 1 177 ? -13.592 -13.044 36.533 1.00 73.88 177 THR A C 1
ATOM 1356 O O . THR A 1 177 ? -13.674 -13.172 37.754 1.00 73.88 177 THR A O 1
ATOM 1359 N N . MET A 1 178 ? -14.633 -12.959 35.718 1.00 73.69 178 MET A N 1
ATOM 1360 C CA . MET A 1 178 ? -15.986 -13.252 36.151 1.00 73.69 178 MET A CA 1
ATOM 1361 C C . MET A 1 178 ? -16.548 -14.413 35.346 1.00 73.69 178 MET A C 1
ATOM 1363 O O . MET A 1 178 ? -16.376 -14.479 34.132 1.00 73.69 178 MET A O 1
ATOM 1367 N N . GLU A 1 179 ? -17.215 -15.317 36.049 1.00 79.62 179 GLU A N 1
ATOM 1368 C CA . GLU A 1 179 ? -18.077 -16.327 35.453 1.00 79.62 179 GLU A CA 1
ATOM 1369 C C . GLU A 1 179 ? -19.516 -15.838 35.585 1.00 79.62 179 GLU A C 1
ATOM 1371 O O . GLU A 1 179 ? -19.907 -15.287 36.618 1.00 79.62 179 GLU A O 1
ATOM 1376 N N . VAL A 1 180 ? -20.290 -15.997 34.518 1.00 81.44 180 VAL A N 1
ATOM 1377 C CA . VAL A 1 180 ? -21.683 -15.563 34.454 1.00 81.44 180 VAL A CA 1
ATOM 1378 C C . VAL A 1 180 ? -22.530 -16.701 33.915 1.00 81.44 180 VAL A C 1
ATOM 1380 O O . VAL A 1 180 ? -22.154 -17.366 32.950 1.00 81.44 180 VAL A O 1
ATOM 1383 N N . ASP A 1 181 ? -23.686 -16.913 34.532 1.00 80.19 181 ASP A N 1
ATOM 1384 C CA . ASP A 1 181 ? -24.631 -17.920 34.069 1.00 80.19 181 ASP A CA 1
ATOM 1385 C C . ASP A 1 181 ? -25.311 -17.470 32.771 1.00 80.19 181 ASP A C 1
ATOM 1387 O O . ASP A 1 181 ? -25.527 -16.274 32.532 1.00 80.19 181 ASP A O 1
ATOM 1391 N N . ALA A 1 182 ? -25.706 -18.439 31.944 1.00 79.38 182 ALA A N 1
ATOM 1392 C CA . ALA A 1 182 ? -26.454 -18.177 30.721 1.00 79.38 182 ALA A CA 1
ATOM 1393 C C . ALA A 1 182 ? -27.728 -17.359 31.008 1.00 79.38 182 ALA A C 1
ATOM 1395 O O . ALA A 1 182 ? -28.498 -17.669 31.916 1.00 79.38 182 ALA A O 1
ATOM 1396 N N . GLY A 1 183 ? -27.953 -16.310 30.212 1.00 79.25 183 GLY A N 1
ATOM 1397 C CA . GLY A 1 183 ? -29.072 -15.377 30.391 1.00 79.25 183 GLY A CA 1
ATOM 1398 C C . GLY A 1 183 ? -28.789 -14.202 31.337 1.00 79.25 183 GLY A C 1
ATOM 1399 O O . GLY A 1 183 ? -29.637 -13.320 31.475 1.00 79.25 183 GLY A O 1
ATOM 1400 N N . THR A 1 184 ? -27.605 -14.137 31.953 1.00 81.00 184 THR A N 1
ATOM 1401 C CA . THR A 1 184 ? -27.196 -12.982 32.766 1.00 81.00 184 THR A CA 1
ATOM 1402 C C . THR A 1 184 ? -26.906 -11.769 31.881 1.00 81.00 184 THR A C 1
ATOM 1404 O O . THR A 1 184 ? -26.121 -11.838 30.938 1.00 81.00 184 THR A O 1
ATOM 1407 N N . VAL A 1 185 ? -27.511 -10.622 32.203 1.00 82.62 185 VAL A N 1
ATOM 1408 C CA . VAL A 1 185 ? -27.234 -9.352 31.514 1.00 82.62 185 VAL A CA 1
ATOM 1409 C C . VAL A 1 185 ? -25.974 -8.718 32.101 1.00 82.62 185 VAL A C 1
ATOM 1411 O O . VAL A 1 185 ? -25.997 -8.248 33.236 1.00 82.62 185 VAL A O 1
ATOM 1414 N N . ILE A 1 186 ? -24.897 -8.680 31.314 1.00 79.31 186 ILE A N 1
ATOM 1415 C CA . ILE A 1 186 ? -23.579 -8.174 31.739 1.00 79.31 186 ILE A CA 1
ATOM 1416 C C . ILE A 1 186 ? -23.463 -6.649 31.543 1.00 79.31 186 ILE A C 1
ATOM 1418 O O . ILE A 1 186 ? -22.860 -5.962 32.361 1.00 79.31 186 ILE A O 1
ATOM 1422 N N . VAL A 1 187 ? -24.082 -6.095 30.488 1.00 78.56 187 VAL A N 1
ATOM 1423 C CA . VAL A 1 187 ? -24.036 -4.658 30.147 1.00 78.56 187 VAL A CA 1
ATOM 1424 C C . VAL A 1 187 ? -25.423 -4.155 29.750 1.00 78.56 187 VAL A C 1
ATOM 1426 O O . VAL A 1 187 ? -26.171 -4.855 29.068 1.00 78.56 187 VAL A O 1
ATOM 1429 N N . ARG A 1 188 ? -25.768 -2.923 30.149 1.00 80.19 188 ARG A N 1
ATOM 1430 C CA . ARG A 1 188 ? -26.999 -2.233 29.730 1.00 80.19 188 ARG A CA 1
ATOM 1431 C C . ARG A 1 188 ? -26.669 -0.935 29.004 1.00 80.19 188 ARG A C 1
ATOM 1433 O O . ARG A 1 188 ? -25.807 -0.176 29.440 1.00 80.19 188 ARG A O 1
ATOM 1440 N N . GLN A 1 189 ? -27.382 -0.663 27.916 1.00 72.12 189 GLN A N 1
ATOM 1441 C CA . GLN A 1 189 ? -27.253 0.596 27.187 1.00 72.12 189 GLN A CA 1
ATOM 1442 C C . GLN A 1 189 ? -27.561 1.787 28.110 1.00 72.12 189 GLN A C 1
ATOM 1444 O O . GLN A 1 189 ? -28.562 1.781 28.822 1.00 72.12 189 GLN A O 1
ATOM 1449 N N . GLY A 1 190 ? -26.697 2.805 28.090 1.00 71.44 190 GLY A N 1
ATOM 1450 C CA . GLY A 1 190 ? -26.824 3.995 28.939 1.00 71.44 190 GLY A CA 1
ATOM 1451 C C . GLY A 1 190 ? -26.244 3.847 30.350 1.00 71.44 190 GLY A C 1
ATOM 1452 O O . GLY A 1 190 ? -26.249 4.823 31.098 1.00 71.44 190 GLY A O 1
ATOM 1453 N N . ALA A 1 191 ? -25.718 2.671 30.713 1.00 72.81 191 ALA A N 1
ATOM 1454 C CA . ALA A 1 191 ? -24.874 2.540 31.897 1.00 72.81 191 ALA A CA 1
ATOM 1455 C C . ALA A 1 191 ? -23.568 3.350 31.724 1.00 72.81 191 ALA A C 1
ATOM 1457 O O . ALA A 1 191 ? -23.152 3.591 30.585 1.00 72.81 191 ALA A O 1
ATOM 1458 N N . PRO A 1 192 ? -22.919 3.779 32.824 1.00 71.19 192 PRO A N 1
ATOM 1459 C CA . PRO A 1 192 ? -21.603 4.412 32.766 1.00 71.19 192 PRO A CA 1
ATOM 1460 C C . PRO A 1 192 ? -20.621 3.569 31.942 1.00 71.19 192 PRO A C 1
ATOM 1462 O O . PRO A 1 192 ? -20.556 2.354 32.103 1.00 71.19 192 PRO A O 1
ATO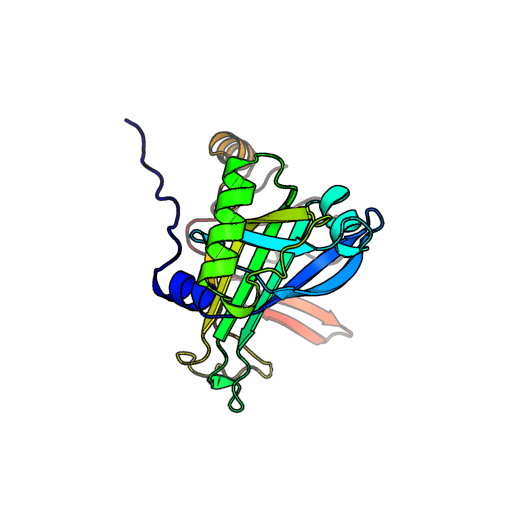M 1465 N N . ALA A 1 193 ? -19.880 4.207 31.034 1.00 59.75 193 ALA A N 1
ATOM 1466 C CA . ALA A 1 193 ? -18.863 3.542 30.221 1.00 59.75 193 ALA A CA 1
ATOM 1467 C C . ALA A 1 193 ? -17.532 3.496 30.986 1.00 59.75 193 ALA A C 1
ATOM 1469 O O . ALA A 1 193 ? -16.589 4.206 30.645 1.00 59.75 193 ALA A O 1
ATOM 1470 N N . ASP A 1 194 ? -17.493 2.716 32.063 1.00 68.62 194 ASP A N 1
ATOM 1471 C CA . ASP A 1 194 ? -16.338 2.580 32.958 1.00 68.62 194 ASP A CA 1
ATOM 1472 C C . ASP A 1 194 ? -15.658 1.203 32.882 1.00 68.62 194 ASP A C 1
ATOM 1474 O O . ASP A 1 194 ? -14.630 1.003 33.521 1.00 68.62 194 ASP A O 1
ATOM 1478 N N . LYS A 1 195 ? -16.193 0.268 32.082 1.00 66.25 195 LYS A N 1
ATOM 1479 C CA . LYS A 1 195 ? -15.680 -1.106 31.945 1.00 66.25 195 LYS A CA 1
ATOM 1480 C C . LYS A 1 195 ? -15.624 -1.576 30.499 1.00 66.25 195 LYS A C 1
ATOM 1482 O O . LYS A 1 195 ? -16.464 -1.205 29.676 1.00 66.25 195 LYS A O 1
ATOM 1487 N N . PHE A 1 196 ? -14.676 -2.462 30.215 1.00 65.19 196 PHE A N 1
ATOM 1488 C CA . PHE A 1 196 ? -14.621 -3.250 28.988 1.00 65.19 196 PHE A CA 1
ATOM 1489 C C . PHE A 1 196 ? -14.573 -4.737 29.351 1.00 65.19 196 PHE A C 1
ATOM 1491 O O . PHE A 1 196 ? -13.902 -5.128 30.297 1.00 65.19 196 PHE A O 1
ATOM 1498 N N . PHE A 1 197 ? -15.294 -5.569 28.601 1.00 71.12 197 PHE A N 1
ATOM 1499 C CA . PHE A 1 197 ? -15.356 -7.011 28.840 1.00 71.12 197 PHE A CA 1
ATOM 1500 C C . PHE A 1 197 ? -14.680 -7.762 27.697 1.00 71.12 197 PHE A C 1
ATOM 1502 O O . PHE A 1 197 ? -14.910 -7.451 26.527 1.00 71.12 197 PHE A O 1
ATOM 1509 N N . ILE A 1 198 ? -13.892 -8.778 28.042 1.00 68.62 198 ILE A N 1
ATOM 1510 C CA . ILE A 1 198 ? -13.289 -9.723 27.100 1.00 68.62 198 ILE A CA 1
ATOM 1511 C C . ILE A 1 198 ? -13.910 -11.097 27.365 1.00 68.62 198 ILE A C 1
ATOM 1513 O O . ILE A 1 198 ? -13.903 -11.585 28.494 1.00 68.62 198 ILE A O 1
ATOM 1517 N N . ILE A 1 199 ? -14.485 -11.711 26.329 1.00 73.44 199 ILE A N 1
ATOM 1518 C CA . ILE A 1 199 ? -15.128 -13.027 26.435 1.00 73.44 199 ILE A CA 1
ATOM 1519 C C . ILE A 1 199 ? -14.059 -14.089 26.211 1.00 73.44 199 ILE A C 1
ATOM 1521 O O . ILE A 1 199 ? -13.616 -14.295 25.083 1.00 73.44 199 ILE A O 1
ATOM 1525 N N . ILE A 1 200 ? -13.655 -14.742 27.298 1.00 63.56 200 ILE A N 1
ATOM 1526 C CA . ILE A 1 200 ? -12.624 -15.787 27.279 1.00 63.56 200 ILE A CA 1
ATOM 1527 C C . ILE A 1 200 ? -13.223 -17.128 26.829 1.00 63.56 200 ILE A C 1
ATOM 1529 O O . ILE A 1 200 ? -12.600 -17.858 26.062 1.00 63.56 200 ILE A O 1
ATOM 1533 N N . ASP A 1 201 ? -14.437 -17.436 27.290 1.00 61.50 201 ASP A N 1
ATOM 1534 C CA . ASP A 1 201 ? -15.208 -18.617 26.904 1.00 61.50 201 ASP A CA 1
ATOM 1535 C C . ASP A 1 201 ? -16.715 -18.322 27.023 1.00 61.50 201 ASP A C 1
ATOM 1537 O O . ASP A 1 201 ? -17.137 -17.577 27.910 1.00 61.50 201 ASP A O 1
ATOM 1541 N N . GLY A 1 202 ? -17.521 -18.880 26.118 1.00 72.25 202 GLY A N 1
ATOM 1542 C CA . GLY A 1 202 ? -18.970 -18.647 26.036 1.00 72.25 202 GLY A CA 1
ATOM 1543 C C . GLY A 1 202 ? -19.434 -17.766 24.866 1.00 72.25 202 GLY A C 1
ATOM 1544 O O . GLY A 1 202 ? -18.673 -17.404 23.970 1.00 72.25 202 GLY A O 1
ATOM 1545 N N . GLU A 1 203 ? -20.733 -17.459 24.841 1.00 70.12 203 GLU A N 1
ATOM 1546 C CA . GLU A 1 203 ? -21.370 -16.616 23.822 1.00 70.12 203 GLU A CA 1
ATOM 1547 C C . GLU A 1 203 ? -22.199 -15.524 24.505 1.00 70.12 203 GLU A C 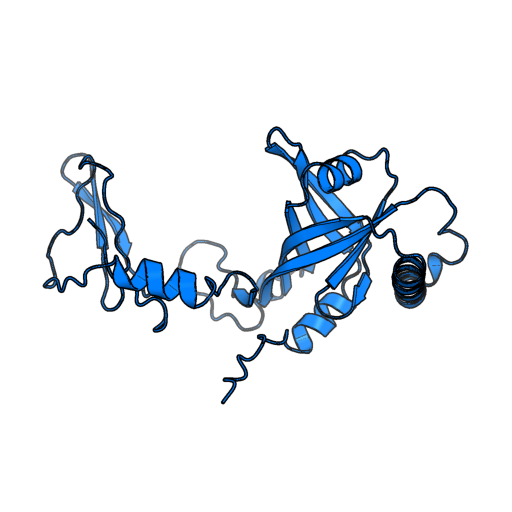1
ATOM 1549 O O . GLU A 1 203 ? -22.907 -15.790 25.476 1.00 70.12 203 GLU A O 1
ATOM 1554 N N . VAL A 1 204 ? -22.138 -14.300 23.977 1.00 77.00 204 VAL A N 1
ATOM 1555 C CA . VAL A 1 204 ? -23.022 -13.202 24.389 1.00 77.00 204 VAL A CA 1
ATOM 1556 C C . VAL A 1 204 ? -23.940 -12.802 23.242 1.00 77.00 204 VAL A C 1
ATOM 1558 O O . VAL A 1 204 ? -23.583 -12.902 22.062 1.00 77.00 204 VAL A O 1
ATOM 1561 N N . GLU A 1 205 ? -25.118 -12.311 23.605 1.00 75.44 205 GLU A N 1
ATOM 1562 C CA . GLU A 1 205 ? -26.094 -11.748 22.683 1.00 75.44 205 GLU A CA 1
ATOM 1563 C C . GLU A 1 205 ? -26.274 -10.258 22.977 1.00 75.44 205 GLU A C 1
ATOM 1565 O O . GLU A 1 205 ? -26.433 -9.853 24.130 1.00 75.44 205 GLU A O 1
ATOM 1570 N N . ILE A 1 206 ? -26.248 -9.433 21.929 1.00 79.75 206 ILE A N 1
ATOM 1571 C CA . ILE A 1 206 ? -26.530 -8.002 22.047 1.00 79.75 206 ILE A CA 1
ATOM 1572 C C . ILE A 1 206 ? -27.980 -7.778 21.641 1.00 79.75 206 ILE A C 1
ATOM 1574 O O . ILE A 1 206 ? -28.334 -7.963 20.476 1.00 79.75 206 ILE A O 1
ATOM 1578 N N . ILE A 1 207 ? -28.802 -7.340 22.589 1.00 73.69 207 ILE A N 1
ATOM 1579 C CA . ILE A 1 207 ? -30.225 -7.067 22.380 1.00 73.69 207 ILE A CA 1
ATOM 1580 C C . ILE A 1 207 ? -30.440 -5.558 22.483 1.00 73.69 207 ILE A C 1
ATOM 1582 O O . ILE A 1 207 ? -30.013 -4.932 23.454 1.00 73.69 207 ILE A O 1
ATOM 1586 N N . ARG A 1 208 ? -31.105 -4.970 21.487 1.00 71.00 208 ARG A N 1
ATOM 1587 C CA . ARG A 1 208 ? -31.647 -3.611 21.569 1.00 71.00 208 ARG A CA 1
ATOM 1588 C C . ARG A 1 208 ? -33.158 -3.697 21.689 1.00 71.00 208 ARG A C 1
ATOM 1590 O O . ARG A 1 208 ? -33.795 -4.451 20.959 1.00 71.00 208 ARG A O 1
ATOM 1597 N N . GLU A 1 209 ? -33.709 -2.932 22.616 1.00 65.06 209 GLU A N 1
ATOM 1598 C CA . GLU A 1 209 ? -35.147 -2.832 22.826 1.00 65.06 209 GLU A CA 1
ATOM 1599 C C . GLU A 1 209 ? -35.610 -1.488 22.258 1.00 65.06 209 GLU A C 1
ATOM 1601 O O . GLU A 1 209 ? -35.332 -0.440 22.836 1.00 65.06 209 GLU A O 1
ATOM 1606 N N . ASP A 1 210 ? -36.258 -1.530 21.093 1.00 59.47 210 ASP A N 1
ATOM 1607 C CA . ASP A 1 210 ? -36.865 -0.366 20.441 1.00 59.47 210 ASP A CA 1
ATOM 1608 C C . ASP A 1 210 ? -38.394 -0.563 20.478 1.00 59.47 210 ASP A C 1
ATOM 1610 O O . ASP A 1 210 ? -38.896 -1.612 20.073 1.00 59.47 210 ASP A O 1
ATOM 1614 N N . ASP A 1 211 ? -39.142 0.415 21.002 1.00 52.12 211 ASP A N 1
ATOM 1615 C CA . ASP A 1 211 ? -40.619 0.432 21.041 1.00 52.12 211 ASP A CA 1
ATOM 1616 C C . ASP A 1 211 ? -41.291 -0.860 21.571 1.00 52.12 211 ASP A C 1
ATOM 1618 O O . ASP A 1 211 ? -42.334 -1.298 21.083 1.00 52.12 211 ASP A O 1
ATOM 1622 N N . GLY A 1 212 ? -40.699 -1.491 22.592 1.00 57.31 212 GLY A N 1
ATOM 1623 C CA . GLY A 1 212 ? -41.233 -2.712 23.213 1.00 57.31 212 GLY A CA 1
ATOM 1624 C C . GLY A 1 212 ? -41.032 -3.992 22.392 1.00 57.31 212 GLY A C 1
ATOM 1625 O O . GLY A 1 212 ? -41.570 -5.037 22.761 1.00 57.31 212 GLY A O 1
ATOM 1626 N N . GLN A 1 213 ? -40.260 -3.942 21.300 1.00 49.91 213 GLN A N 1
ATOM 1627 C CA . GLN A 1 213 ? -39.794 -5.121 20.572 1.00 49.91 213 GLN A CA 1
ATOM 1628 C C . GLN A 1 213 ? -38.288 -5.325 20.779 1.00 49.91 213 GLN A C 1
ATOM 1630 O O . GLN A 1 213 ? -37.470 -4.444 20.515 1.00 49.91 213 GLN A O 1
ATOM 1635 N N . GLN A 1 214 ? -37.913 -6.522 21.236 1.00 60.06 214 GLN A N 1
ATOM 1636 C CA . GLN A 1 214 ? -36.513 -6.927 21.337 1.00 60.06 214 GLN A CA 1
ATOM 1637 C C . GLN A 1 214 ? -35.974 -7.305 19.956 1.00 60.06 214 GLN A C 1
ATOM 1639 O O . GLN A 1 214 ? -36.525 -8.169 19.272 1.00 60.06 214 GLN A O 1
ATOM 1644 N N . ARG A 1 215 ? -34.867 -6.676 19.559 1.00 56.19 215 ARG A N 1
ATOM 1645 C CA . ARG A 1 215 ? -34.133 -6.988 18.333 1.00 56.19 215 ARG A CA 1
ATOM 1646 C C . ARG A 1 215 ? -32.704 -7.392 18.676 1.00 56.19 215 ARG A C 1
ATOM 1648 O O . ARG A 1 215 ? -31.928 -6.589 19.194 1.00 56.19 215 ARG A O 1
ATOM 1655 N N . THR A 1 216 ? -32.340 -8.625 18.337 1.00 58.12 216 THR A N 1
ATOM 1656 C CA . THR A 1 216 ? -30.954 -9.097 18.405 1.00 58.12 216 THR A CA 1
ATOM 1657 C C . THR A 1 216 ? -30.115 -8.373 17.355 1.00 58.12 216 THR A C 1
ATOM 1659 O O . THR A 1 216 ? -30.404 -8.435 16.159 1.00 58.12 216 THR A O 1
ATOM 1662 N N . LEU A 1 217 ? -29.083 -7.661 17.802 1.00 52.69 217 LEU A N 1
ATOM 1663 C CA . LEU A 1 217 ? -28.169 -6.905 16.946 1.00 52.69 217 LEU A CA 1
ATOM 1664 C C . LEU A 1 217 ? -26.949 -7.725 16.519 1.00 52.69 217 LEU A C 1
ATOM 1666 O O . LEU A 1 217 ? -26.418 -7.499 15.435 1.00 52.69 217 LEU A O 1
ATOM 1670 N N . ALA A 1 218 ? -26.514 -8.670 17.353 1.00 48.44 218 ALA A N 1
ATOM 1671 C CA . ALA A 1 218 ? -25.432 -9.594 17.043 1.00 48.44 218 ALA A CA 1
ATOM 1672 C C . ALA A 1 218 ? -25.518 -10.841 17.931 1.00 48.44 218 ALA A C 1
ATOM 1674 O O . ALA A 1 218 ? -25.759 -10.742 19.136 1.00 48.44 218 ALA A O 1
ATOM 1675 N N . THR A 1 219 ? -25.261 -12.002 17.333 1.00 48.62 219 THR A N 1
ATOM 1676 C CA . THR A 1 219 ? -25.096 -13.279 18.030 1.00 48.62 219 THR A CA 1
ATOM 1677 C C . THR A 1 219 ? -23.752 -13.835 17.581 1.00 48.62 219 THR A C 1
ATOM 1679 O O . THR A 1 219 ? -23.566 -14.044 16.380 1.00 48.62 219 THR A O 1
ATOM 1682 N N . ARG A 1 220 ? -22.856 -14.104 18.538 1.00 49.50 220 ARG A N 1
ATOM 1683 C CA . ARG A 1 220 ? -21.519 -14.723 18.389 1.00 49.50 220 ARG A CA 1
ATOM 1684 C C . ARG A 1 220 ? -20.344 -13.756 18.257 1.00 49.50 220 ARG A C 1
ATOM 1686 O O . ARG A 1 220 ? -19.934 -13.391 17.161 1.00 49.50 220 ARG A O 1
ATOM 1693 N N . ALA A 1 221 ? -19.709 -13.495 19.393 1.00 44.66 221 ALA A N 1
ATOM 1694 C CA . ALA A 1 221 ? -18.268 -13.297 19.456 1.00 44.66 221 ALA A CA 1
ATOM 1695 C C . ALA A 1 221 ? -17.669 -14.545 20.125 1.00 44.66 221 ALA A C 1
ATOM 1697 O O . ALA A 1 221 ? -17.730 -14.672 21.342 1.00 44.66 221 ALA A O 1
ATOM 1698 N N . ARG A 1 222 ? -17.153 -15.499 19.338 1.00 38.75 222 ARG A N 1
ATOM 1699 C CA . ARG A 1 222 ? -16.160 -16.458 19.844 1.00 38.75 222 ARG A CA 1
ATOM 1700 C C . ARG A 1 222 ? -14.801 -15.837 19.567 1.00 38.75 222 ARG A C 1
ATOM 1702 O O . ARG A 1 222 ? -14.417 -15.745 18.402 1.00 38.75 222 ARG A O 1
ATOM 1709 N N . LEU A 1 223 ? -14.108 -15.393 20.607 1.00 36.44 223 LEU A N 1
ATOM 1710 C CA . LEU A 1 223 ? -12.685 -15.099 20.494 1.00 36.44 223 LEU A CA 1
ATOM 1711 C C . LEU A 1 223 ? -11.923 -16.430 20.520 1.00 36.44 223 LEU A C 1
ATOM 1713 O O . LEU A 1 223 ? -12.327 -17.395 21.170 1.00 36.44 223 LEU A O 1
ATOM 1717 N N . HIS A 1 224 ? -10.879 -16.521 19.701 1.00 29.86 224 HIS A N 1
ATOM 1718 C CA . HIS A 1 224 ? -10.045 -17.716 19.576 1.00 29.86 224 HIS A CA 1
ATOM 1719 C C . HIS A 1 224 ? -9.325 -17.971 20.926 1.00 29.86 224 HIS A C 1
ATOM 1721 O O . HIS A 1 224 ? -9.132 -17.012 21.670 1.00 29.86 224 HIS A O 1
ATOM 1727 N N . PRO A 1 225 ? -8.875 -19.201 21.273 1.00 29.94 225 PRO A N 1
ATOM 1728 C CA . PRO A 1 225 ? -8.452 -19.579 22.639 1.00 29.94 225 PRO A CA 1
ATOM 1729 C C . PRO A 1 225 ? -7.168 -18.922 23.191 1.00 29.94 225 PRO A C 1
ATOM 1731 O O . PRO A 1 225 ? -6.482 -19.512 24.023 1.00 29.94 225 PRO A O 1
ATOM 1734 N N . ARG A 1 226 ? -6.780 -17.739 22.711 1.00 35.22 226 ARG A N 1
ATOM 1735 C CA . ARG A 1 226 ? -5.599 -16.995 23.165 1.00 35.22 226 ARG A CA 1
ATOM 1736 C C . ARG A 1 226 ? -5.898 -15.600 23.710 1.00 35.22 226 ARG A C 1
ATOM 1738 O O . ARG A 1 226 ? -4.991 -14.992 24.264 1.00 35.22 226 ARG A O 1
ATOM 1745 N N . ASP A 1 227 ? -7.149 -15.152 23.680 1.00 33.09 227 ASP A N 1
ATOM 1746 C CA . ASP A 1 227 ? -7.542 -13.839 24.201 1.00 33.0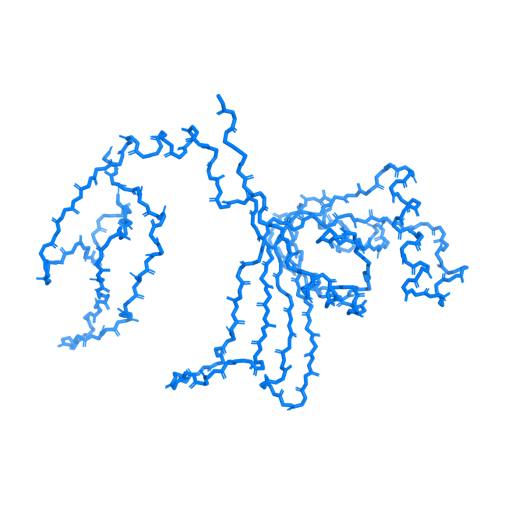9 227 ASP A CA 1
ATOM 1747 C C . ASP A 1 227 ? -8.047 -13.961 25.649 1.00 33.09 227 ASP A C 1
ATOM 1749 O O . ASP A 1 227 ? -9.172 -13.606 25.990 1.00 33.09 227 ASP A O 1
ATOM 1753 N N . ALA A 1 228 ? -7.220 -14.543 26.519 1.00 36.22 228 ALA A N 1
ATOM 1754 C CA . ALA A 1 228 ? -7.534 -14.669 27.936 1.00 36.22 228 ALA A CA 1
ATOM 1755 C C . ALA A 1 228 ? -6.923 -13.509 28.710 1.00 36.22 228 ALA A C 1
ATOM 1757 O O . ALA A 1 228 ? -5.817 -13.632 29.231 1.00 36.22 228 ALA A O 1
ATOM 1758 N N . VAL A 1 229 ? -7.660 -12.404 28.827 1.00 35.41 229 VAL A N 1
ATOM 1759 C CA . VAL A 1 229 ? -7.304 -11.364 29.786 1.00 35.41 229 VAL A CA 1
ATOM 1760 C C . VAL A 1 229 ? -8.553 -10.648 30.331 1.00 35.41 229 VAL A C 1
ATOM 1762 O O . VAL A 1 229 ? -9.071 -9.755 29.685 1.00 35.41 229 VAL A O 1
ATOM 1765 N N . ARG A 1 230 ? -9.115 -11.206 31.420 1.00 41.16 230 ARG A N 1
ATOM 1766 C CA . ARG A 1 230 ? -9.534 -10.667 32.750 1.00 41.16 230 ARG A CA 1
ATOM 1767 C C . ARG A 1 230 ? -10.020 -9.143 32.811 1.00 41.16 230 ARG A C 1
ATOM 1769 O O . ARG A 1 230 ? -9.673 -8.407 31.926 1.00 41.16 230 ARG A O 1
ATOM 1776 N N . ASP A 1 231 ? -10.813 -8.616 33.769 1.00 32.06 231 ASP A N 1
ATOM 1777 C CA . ASP A 1 231 ? -11.404 -7.220 33.873 1.00 32.06 231 ASP A CA 1
ATOM 1778 C C . ASP A 1 231 ? -10.915 -6.304 35.052 1.00 32.06 231 ASP A C 1
ATOM 1780 O O . ASP A 1 231 ? -10.983 -6.709 36.207 1.00 32.06 231 ASP A O 1
ATOM 1784 N N . GLY A 1 232 ? -10.466 -5.062 34.845 1.00 30.33 232 GLY A N 1
ATOM 1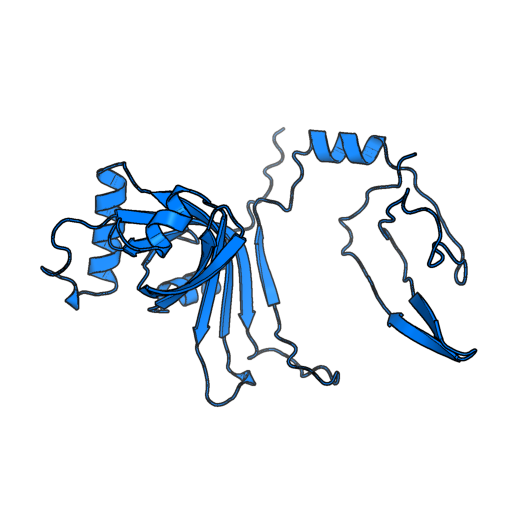785 C CA . GLY A 1 232 ? -9.788 -4.248 35.874 1.00 30.33 232 GLY A CA 1
ATOM 1786 C C . GLY A 1 232 ? -10.568 -3.026 36.345 1.00 30.33 232 GLY A C 1
ATOM 1787 O O . GLY A 1 232 ? -10.879 -2.147 35.549 1.00 30.33 232 GLY A O 1
ATOM 1788 N N . THR A 1 233 ? -10.846 -2.982 37.651 1.00 36.12 233 THR A N 1
ATOM 1789 C CA . THR A 1 233 ? -11.362 -1.825 38.414 1.00 36.12 233 THR A CA 1
ATOM 1790 C C . THR A 1 233 ? -10.346 -0.707 38.571 1.00 36.12 233 THR A C 1
ATOM 1792 O O . THR A 1 233 ? -9.169 -1.049 38.830 1.00 36.12 233 THR A O 1
#

Solvent-accessible surface area (backbone atoms only — not comparable to full-atom values): 14047 Å² total; per-residue (Å²): 131,86,80,82,73,76,73,66,67,68,54,64,72,58,46,51,51,60,66,67,50,61,52,35,37,37,37,38,26,40,88,87,63,54,75,45,78,45,78,42,60,52,39,65,63,76,83,33,35,38,37,68,46,47,66,88,37,71,68,44,48,13,34,76,71,30,33,61,33,34,38,38,31,75,51,88,42,98,50,71,52,62,27,37,34,39,44,33,35,27,40,36,42,78,57,80,52,67,70,58,47,49,50,55,49,52,47,41,41,70,77,36,60,84,47,65,88,66,82,57,89,78,63,44,43,31,40,33,43,59,37,30,34,31,41,33,48,27,77,78,57,77,83,68,96,56,97,67,94,84,72,45,67,46,82,47,35,62,70,72,83,56,59,57,69,68,56,43,50,53,52,38,70,52,24,46,83,80,89,77,62,92,92,64,84,88,77,61,92,90,55,83,91,80,78,74,88,64,65,58,78,72,76,59,74,44,72,46,76,57,96,90,43,82,39,79,77,47,78,69,61,76,56,64,98,77,57,78,48,44,39,61,134

Radius of gyration: 22.65 Å; Cα contacts (8 Å, |Δi|>4): 373; chains: 1; bounding box: 64×39×58 Å

Sequence (233 aa):
MGTNTPVLEVPGHVLDYLGEQPTLTLATASPAGVPRATTLIYVNEGPTVYVWTRPDTATARHMEQNPVVSFAIDQYDADWRGTKGIQATGEAQVVLNPAEVKRAKDLFLAKFPSLAGSLAANVSVFRLSPSELQFIDNTTSESTNRGGIDFHRDLVYSVFRELPQQDAETLAAQLNTMEVDAGTVIVRQGAPADKFFIIIDGEVEIIREDDGQQRTLATRARLHPRDAVRDGT

Secondary structure (DSSP, 8-state):
--------PPPHHHHHHHHH--EEEEEEE-TT--EEEEEEE-EEETTEEEEEE-TTSHHHHHHHH--EEEEEEEE--SSGGG-EEEEEEEEEEE---HHHHHHHHHHHHHH-GGGTTT--SS-EEEEEEEEEEEEEEGGG----SSSS----EEEEEESSS---HHHHHHHHHH-B-----TT-----TTS-S------SSS--EEEEEETTEEEEEEE-----TT----B--

pLDDT: mean 75.37, std 20.72, range [29.86, 98.56]